Protein 8BBT (pdb70)

Structure (mmCIF, N/CA/C/O backbone):
data_8BBT
#
_entry.id   8BBT
#
_cell.length_a   53.389
_cell.length_b   53.389
_cell.length_c   105.578
_cell.angle_alpha   90.000
_cell.angle_beta   90.000
_cell.angle_gamma   120.000
#
_symmetry.space_group_name_H-M   'P 32 2 1'
#
loop_
_entity.id
_entity.type
_entity.pdbx_description
1 polymer MOBP
2 non-polymer 'CALCIUM ION'
3 water water
#
loop_
_atom_site.group_PDB
_atom_site.id
_atom_site.type_symbol
_atom_site.label_atom_id
_atom_site.label_alt_id
_atom_site.label_comp_id
_atom_site.label_asym_id
_atom_site.label_entity_id
_atom_site.label_seq_id
_atom_site.pdbx_PDB_ins_code
_atom_site.Cartn_x
_atom_site.Cartn_y
_atom_site.Cartn_z
_atom_site.occupancy
_atom_site.B_iso_or_equiv
_atom_site.auth_seq_id
_atom_site.auth_comp_id
_atom_site.auth_asym_id
_atom_site.auth_atom_id
_atom_site.pdbx_PDB_model_num
ATOM 1 N N . LEU A 1 4 ? -7.39013 58.68609 11.77307 1.000 33.39969 4 LEU A N 1
ATOM 2 C CA . LEU A 1 4 ? -6.06900 58.59429 11.16211 1.000 32.15967 4 LEU A CA 1
ATOM 3 C C . LEU A 1 4 ? -5.21520 57.53746 11.85809 1.000 31.61552 4 LEU A C 1
ATOM 4 O O . LEU A 1 4 ? -5.33850 57.32446 13.06422 1.000 30.98787 4 LEU A O 1
ATOM 19 N N . CYS A 1 5 ? -4.34634 56.88455 11.08803 1.000 27.55487 5 CYS A N 1
ATOM 20 C CA . CYS A 1 5 ? -3.51172 55.82035 11.62969 1.000 28.77997 5 CYS A CA 1
ATOM 21 C C . CYS A 1 5 ? -2.61195 56.34613 12.74283 1.000 31.71354 5 CYS A C 1
ATOM 22 O O . CYS A 1 5 ? -2.10074 57.46718 12.67593 1.000 29.91686 5 CYS A O 1
ATOM 30 N N . ASN A 1 6 ? -2.41234 55.51911 13.76960 1.000 33.85943 6 ASN A N 1
ATOM 31 C CA . ASN A 1 6 ? -1.57595 55.86613 14.91143 1.000 34.86336 6 ASN A CA 1
ATOM 32 C C . ASN A 1 6 ? -0.22297 55.16568 14.89582 1.000 34.58895 6 ASN A C 1
ATOM 33 O O . ASN A 1 6 ? 0.58570 55.38888 15.80265 1.000 32.16436 6 ASN A O 1
ATOM 44 N N . ASP A 1 7 ? 0.04161 54.32794 13.89783 1.000 32.97556 7 ASP A N 1
ATOM 45 C CA . ASP A 1 7 ? 1.32159 53.63875 13.74118 1.000 33.49162 7 ASP A CA 1
ATOM 46 C C . ASP A 1 7 ? 1.92333 54.12133 12.42486 1.000 32.52875 7 ASP A C 1
ATOM 47 O O . ASP A 1 7 ? 1.73653 53.50146 11.37470 1.000 33.08028 7 ASP A O 1
ATOM 56 N N . TYR A 1 8 ? 2.64977 55.23774 12.49286 1.000 25.64155 8 TYR A N 1
ATOM 57 C CA . TYR A 1 8 ? 3.13198 55.93676 11.30890 1.000 25.59277 8 TYR A CA 1
ATOM 58 C C . TYR A 1 8 ? 4.64625 56.09735 11.29343 1.000 24.04191 8 TYR A C 1
ATOM 59 O O . TYR A 1 8 ? 5.17048 56.83159 10.44793 1.000 25.01425 8 TYR A O 1
ATOM 77 N N . GLY A 1 9 ? 5.36196 55.44657 12.20544 1.000 22.19341 9 GLY A N 1
ATOM 78 C CA . GLY A 1 9 ? 6.81324 55.51018 12.22903 1.000 21.05604 9 GLY A CA 1
ATOM 79 C C . GLY A 1 9 ? 7.40197 56.15291 13.46497 1.000 20.51825 9 GLY A C 1
ATOM 80 O O . GLY A 1 9 ? 8.63386 56.21075 13.58198 1.000 21.86073 9 GLY A O 1
ATOM 84 N N . TYR A 1 10 ? 6.59247 56.65529 14.38867 1.000 20.05027 10 TYR A N 1
ATOM 85 C CA . TYR A 1 10 ? 7.07560 57.17173 15.66219 1.000 18.82921 10 TYR A CA 1
ATOM 86 C C . TYR A 1 10 ? 6.88343 56.07538 16.70184 1.000 20.87165 10 TYR A C 1
ATOM 87 O O . TYR A 1 10 ? 5.75237 55.77885 17.09728 1.000 21.61812 10 TYR A O 1
ATOM 105 N N . GLU A 1 11 ? 7.98649 55.46891 17.13097 1.000 20.14748 11 GLU A N 1
ATOM 106 C CA . GLU A 1 11 ? 7.94112 54.31677 18.03341 1.000 22.88091 11 GLU A CA 1
ATOM 107 C C . GLU A 1 11 ? 9.13804 54.39326 18.96729 1.000 21.90612 11 GLU A C 1
ATOM 108 O O . GLU A 1 11 ? 10.15257 53.70768 18.77750 1.000 20.25342 11 GLU A O 1
ATOM 120 N N . PRO A 1 12 ? 9.06386 55.23513 19.99995 1.000 21.46481 12 PRO A N 1
ATOM 121 C CA . PRO A 1 12 ? 10.19388 55.34421 20.93623 1.000 21.38424 12 PRO A CA 1
ATOM 122 C C . PRO A 1 12 ? 10.62026 54.01525 21.53995 1.000 21.01138 12 PRO A C 1
ATOM 123 O O . PRO A 1 12 ? 11.80946 53.83518 21.83179 1.000 19.10220 12 PRO A O 1
ATOM 134 N N . ASN A 1 13 ? 9.69474 53.06982 21.73150 1.000 23.08903 13 ASN A N 1
ATOM 135 C CA . ASN A 1 13 ? 10.07420 51.78970 22.32002 1.000 24.23848 13 ASN A CA 1
ATOM 136 C C . ASN A 1 13 ? 10.92471 50.95954 21.37242 1.000 21.14232 13 ASN A C 1
ATOM 137 O O . ASN A 1 13 ? 11.67036 50.08771 21.83053 1.000 19.85720 13 ASN A O 1
ATOM 148 N N . VAL A 1 14 ? 10.81640 51.19856 20.06539 1.000 19.79417 14 VAL A N 1
ATOM 149 C CA . VAL A 1 14 ? 11.69499 50.52186 19.12139 1.000 19.89065 14 VAL A CA 1
ATOM 150 C C . VAL A 1 14 ? 13.03519 51.23928 19.03406 1.000 19.03968 14 VAL A C 1
ATOM 151 O O . VAL A 1 14 ? 14.07466 50.59926 18.83593 1.000 19.27222 14 VAL A O 1
ATOM 164 N N . ASP A 1 15 ? 13.04059 52.56546 19.18256 1.000 17.69598 15 ASP A N 1
ATOM 165 C CA . ASP A 1 15 ? 14.29339 53.30683 19.11913 1.000 17.81663 15 ASP A CA 1
ATOM 166 C C . ASP A 1 15 ? 15.15665 53.05192 20.34642 1.000 15.91524 15 ASP A C 1
ATOM 167 O O . ASP A 1 15 ? 16.38751 53.11597 20.26032 1.000 15.80161 15 ASP A O 1
ATOM 176 N N . TYR A 1 16 ? 14.53590 52.75827 21.48700 1.000 16.58025 16 TYR A N 1
ATOM 177 C CA . TYR A 1 16 ? 15.22794 52.63352 22.77031 1.000 15.41873 16 TYR A CA 1
ATOM 178 C C . TYR A 1 16 ? 14.90788 51.27466 23.37074 1.000 15.24792 16 TYR A C 1
ATOM 179 O O . TYR A 1 16 ? 14.18319 51.16893 24.36940 1.000 14.66150 16 TYR A O 1
ATOM 197 N N . PRO A 1 17 ? 15.44581 50.20202 22.78665 1.000 13.85695 17 PRO A N 1
ATOM 198 C CA . PRO A 1 17 ? 15.03318 48.85292 23.20457 1.000 16.02532 17 PRO A CA 1
ATOM 199 C C . PRO A 1 17 ? 15.46624 48.48186 24.61252 1.000 12.94548 17 PRO A C 1
ATOM 200 O O . PRO A 1 17 ? 14.74166 47.75285 25.30180 1.000 14.73529 17 PRO A O 1
ATOM 211 N N . ASN A 1 18 ? 16.63334 48.93428 25.06181 1.000 13.48509 18 ASN A N 1
ATOM 212 C CA . ASN A 1 18 ? 17.04676 48.60410 26.41932 1.000 14.28785 18 ASN A CA 1
ATOM 213 C C . ASN A 1 18 ? 16.10532 49.22500 27.44126 1.000 14.19511 18 ASN A C 1
ATOM 214 O O . ASN A 1 18 ? 15.77995 48.59715 28.45473 1.000 13.97233 18 ASN A O 1
ATOM 225 N N . ALA A 1 19 ? 15.64172 50.45106 27.18886 1.000 14.57819 19 ALA A N 1
ATOM 226 C CA . ALA A 1 19 ? 14.67157 51.05286 28.09601 1.000 15.07238 19 ALA A CA 1
ATOM 227 C C . ALA A 1 19 ? 13.33244 50.33054 28.02803 1.000 15.88254 19 ALA A C 1
ATOM 228 O O . ALA A 1 19 ? 12.64281 50.20710 29.04646 1.000 16.72744 19 ALA A O 1
ATOM 235 N N . SER A 1 20 ? 12.95655 49.83273 26.84755 1.000 14.96086 20 SER A N 1
ATOM 236 C CA . SER A 1 20 ? 11.69437 49.11345 26.72233 1.000 17.57928 20 SER A CA 1
ATOM 237 C C . SER A 1 20 ? 11.72621 47.78306 27.46066 1.000 16.98336 20 SER A C 1
ATOM 238 O O . SER A 1 20 ? 10.67926 47.30318 27.90878 1.000 17.41552 20 SER A O 1
ATOM 246 N N . HIS A 1 21 ? 12.90295 47.16450 27.58670 1.000 16.90305 21 HIS A N 1
ATOM 247 C CA . HIS A 1 21 ? 12.99677 45.92553 28.34855 1.000 17.32205 21 HIS A CA 1
ATOM 248 C C . HIS A 1 21 ? 12.73500 46.14449 29.83344 1.000 18.77753 21 HIS A C 1
ATOM 249 O O . HIS A 1 21 ? 12.45693 45.17714 30.54934 1.000 18.60329 21 HIS A O 1
ATOM 263 N N . ALA A 1 22 ? 12.81582 47.38440 30.30973 1.000 18.47564 22 ALA A N 1
ATOM 264 C CA . ALA A 1 22 ? 12.48143 47.71137 31.68829 1.000 19.37347 22 ALA A CA 1
ATOM 265 C C . ALA A 1 22 ? 11.00802 48.04966 31.87009 1.000 22.12129 22 ALA A C 1
ATOM 266 O O . ALA A 1 22 ? 10.58909 48.35013 32.99283 1.000 25.25992 22 ALA A O 1
ATOM 273 N N . GLY A 1 23 ? 10.21458 48.00365 30.80252 1.000 22.57263 23 GLY A N 1
ATOM 274 C CA . GLY A 1 23 ? 8.79995 48.28139 30.89826 1.000 23.07357 23 GLY A CA 1
ATOM 275 C C . GLY A 1 23 ? 8.02600 47.11948 31.48692 1.000 24.42926 23 GLY A C 1
ATOM 276 O O . GLY A 1 23 ? 8.57335 46.08172 31.85872 1.000 23.22286 23 GLY A O 1
ATOM 280 N N . LEU A 1 24 ? 6.70917 47.30682 31.55891 1.000 24.05986 24 LEU A N 1
ATOM 281 C CA . LEU A 1 24 ? 5.81544 46.34440 32.18522 1.000 22.32496 24 LEU A CA 1
ATOM 282 C C . LEU A 1 24 ? 5.16876 45.37985 31.20051 1.000 22.71655 24 LEU A C 1
ATOM 283 O O . LEU A 1 24 ? 4.56432 44.39272 31.63607 1.000 21.68460 24 LEU A O 1
ATOM 299 N N . TYR A 1 25 ? 5.26908 45.63594 29.89522 1.000 23.56570 25 TYR A N 1
ATOM 300 C CA . TYR A 1 25 ? 4.60030 44.81367 28.89358 1.000 25.95866 25 TYR A CA 1
ATOM 301 C C . TYR A 1 25 ? 5.57552 44.17717 27.90794 1.000 24.69166 25 TYR A C 1
ATOM 302 O O . TYR A 1 25 ? 5.16611 43.77085 26.81538 1.000 26.75501 25 TYR A O 1
ATOM 320 N N . ASP A 1 26 ? 6.85292 44.07649 28.26438 1.000 23.22884 26 ASP A N 1
ATOM 321 C CA . ASP A 1 26 ? 7.83112 43.42362 27.40307 1.000 24.67390 26 ASP A CA 1
ATOM 322 C C . ASP A 1 26 ? 7.67048 41.91295 27.52228 1.000 25.17285 26 ASP A C 1
ATOM 323 O O . ASP A 1 26 ? 7.72090 41.36387 28.62828 1.000 27.17865 26 ASP A O 1
ATOM 332 N N . ARG A 1 27 ? 7.47543 41.24257 26.38742 1.000 24.91440 27 ARG A N 1
ATOM 333 C CA . ARG A 1 27 ? 7.27949 39.80004 26.35680 1.000 25.09707 27 ARG A CA 1
ATOM 334 C C . ARG A 1 27 ? 8.49303 39.05841 25.81000 1.000 23.53215 27 ARG A C 1
ATOM 335 O O . ARG A 1 27 ? 8.42973 37.83717 25.63528 1.000 21.86950 27 ARG A O 1
ATOM 356 N N . SER A 1 28 ? 9.59356 39.76372 25.54077 1.000 22.47556 28 SER A N 1
ATOM 357 C CA . SER A 1 28 ? 10.78030 39.13187 24.97683 1.000 22.67489 28 SER A CA 1
ATOM 358 C C . SER A 1 28 ? 11.21603 37.95045 25.83218 1.000 21.03598 28 SER A C 1
ATOM 359 O O . SER A 1 28 ? 11.18676 38.01030 27.06369 1.000 20.09907 28 SER A O 1
ATOM 367 N N . LYS A 1 29 ? 11.64045 36.87596 25.16444 1.000 19.07546 29 LYS A N 1
ATOM 368 C CA . LYS A 1 29 ? 11.96982 35.63901 25.86336 1.000 18.99634 29 LYS A CA 1
ATOM 369 C C . LYS A 1 29 ? 13.32528 35.70895 26.55341 1.000 18.40700 29 LYS A C 1
ATOM 370 O O . LYS A 1 29 ? 13.54089 35.02660 27.56079 1.000 18.47718 29 LYS A O 1
ATOM 389 N N . GLN A 1 30 ? 14.24891 36.50638 26.03040 1.000 17.73485 30 GLN A N 1
ATOM 390 C CA . GLN A 1 30 ? 15.56197 36.70034 26.64451 1.000 16.68813 30 GLN A CA 1
ATOM 391 C C . GLN A 1 30 ? 15.87502 38.18999 26.59488 1.000 16.20884 30 GLN A C 1
ATOM 392 O O . GLN A 1 30 ? 16.67968 38.64608 25.78198 1.000 15.57276 30 GLN A O 1
ATOM 406 N N . PRO A 1 31 ? 15.22982 38.97468 27.45957 1.000 16.59521 31 PRO A N 1
ATOM 407 C CA . PRO A 1 31 ? 15.43379 40.43015 27.42195 1.000 16.50732 31 PRO A CA 1
ATOM 408 C C . PRO A 1 31 ? 16.90813 40.80127 27.46882 1.000 17.38597 31 PRO A C 1
ATOM 409 O O . PRO A 1 31 ? 17.71859 40.13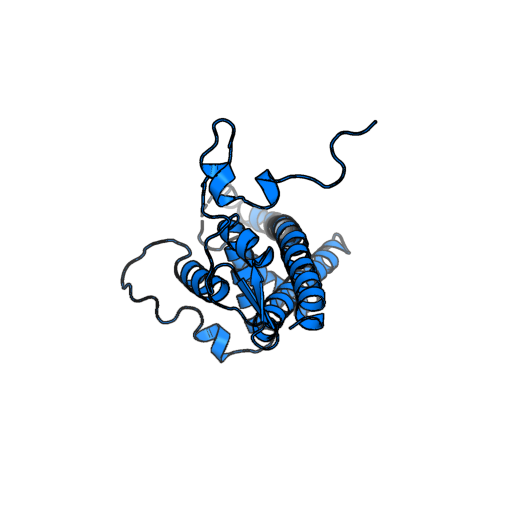773 28.11911 1.000 16.69388 31 PRO A O 1
ATOM 420 N N . TYR A 1 32 ? 17.25137 41.86772 26.74730 1.000 17.40626 32 TYR A N 1
ATOM 421 C CA . TYR A 1 32 ? 18.56179 42.49857 26.66256 1.000 17.55020 32 TYR A CA 1
ATOM 422 C C . TYR A 1 32 ? 19.52086 41.72784 25.75865 1.000 18.56518 32 TYR A C 1
ATOM 423 O O . TYR A 1 32 ? 20.59235 42.24653 25.44718 1.000 19.12139 32 TYR A O 1
ATOM 441 N N . VAL A 1 33 ? 19.17881 40.51896 25.31237 1.000 19.56473 33 VAL A N 1
ATOM 442 C CA . VAL A 1 33 ? 20.05465 39.83045 24.37134 1.000 19.31131 33 VAL A CA 1
ATOM 443 C C . VAL A 1 33 ? 20.09782 40.57224 23.04208 1.000 20.37574 33 VAL A C 1
ATOM 444 O O . VAL A 1 33 ? 21.13152 40.58043 22.36130 1.000 20.59382 33 VAL A O 1
ATOM 457 N N . ASP A 1 34 ? 18.99776 41.22885 22.66318 1.000 20.44259 34 ASP A N 1
ATOM 458 C CA . ASP A 1 34 ? 18.91182 41.87138 21.35801 1.000 21.67620 34 ASP A CA 1
ATOM 459 C C . ASP A 1 34 ? 19.89130 43.02640 21.19024 1.000 19.32641 34 ASP A C 1
ATOM 460 O O . ASP A 1 34 ? 20.07177 43.49291 20.05987 1.000 20.77433 34 ASP A O 1
A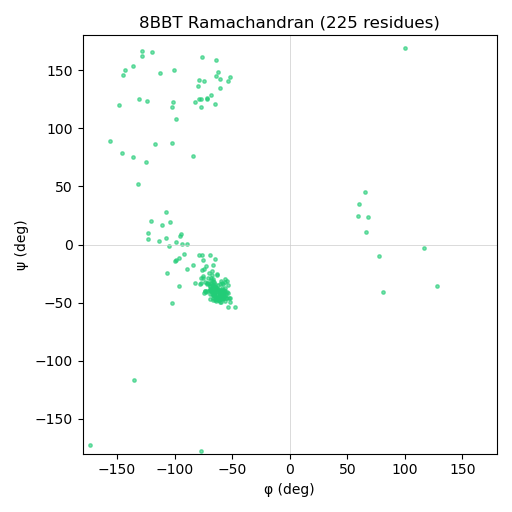TOM 469 N N . THR A 1 35 ? 20.52905 43.49518 22.26443 1.000 18.33820 35 THR A N 1
ATOM 470 C CA . THR A 1 35 ? 21.49252 44.58496 22.17365 1.000 16.31479 35 THR A CA 1
ATOM 471 C C . THR A 1 35 ? 22.92044 44.16453 22.50184 1.000 14.99476 35 THR A C 1
ATOM 472 O O . THR A 1 35 ? 23.81166 45.01948 22.50827 1.000 14.14691 35 THR A O 1
ATOM 483 N N . ALA A 1 36 ? 23.16761 42.88230 22.76475 1.000 15.64120 36 ALA A N 1
ATOM 484 C CA . ALA A 1 36 ? 24.53252 42.40689 22.96010 1.000 16.80002 36 ALA A CA 1
ATOM 485 C C . ALA A 1 36 ? 25.30296 42.48367 21.64717 1.000 14.82226 36 ALA A C 1
ATOM 486 O O . ALA A 1 36 ? 24.84693 41.97439 20.61871 1.000 14.84948 36 ALA A O 1
ATOM 493 N N . ILE A 1 37 ? 26.47848 43.10712 21.68267 1.000 14.08703 37 ILE A N 1
ATOM 494 C CA . ILE A 1 37 ? 27.24269 43.41020 20.47742 1.000 13.28346 37 ILE A CA 1
ATOM 495 C C . ILE A 1 37 ? 28.63408 42.81058 20.60828 1.000 14.00691 37 ILE A C 1
ATOM 496 O O . ILE A 1 37 ? 29.36818 43.11445 21.55816 1.000 14.84267 37 ILE A O 1
ATOM 512 N N . GLY A 1 38 ? 28.99338 41.97290 19.64284 1.000 13.02226 38 GLY A N 1
ATOM 513 C CA . GLY A 1 38 ? 30.30550 41.38778 19.55926 1.000 13.68314 38 GLY A CA 1
ATOM 514 C C . GLY A 1 38 ? 30.43115 40.60731 18.26978 1.000 12.27324 38 GLY A C 1
ATOM 515 O O . GLY A 1 38 ? 29.54583 40.64994 17.40960 1.000 12.67935 38 GLY A O 1
ATOM 519 N N . PRO A 1 39 ? 31.53561 39.88149 18.10253 1.000 12.46076 39 PRO A N 1
ATOM 520 C CA . PRO A 1 39 ? 31.66714 39.03169 16.90729 1.000 13.22705 39 PRO A CA 1
ATOM 521 C C . PRO A 1 39 ? 30.49587 38.08323 16.71461 1.000 12.26683 39 PRO A C 1
ATOM 522 O O . PRO A 1 39 ? 30.09891 37.80873 15.57426 1.000 12.90176 39 PRO A O 1
ATOM 533 N N . LYS A 1 40 ? 29.91792 37.58259 17.80218 1.000 12.61756 40 LYS A N 1
ATOM 534 C CA . LYS A 1 40 ? 28.89067 36.55433 17.71046 1.000 12.50337 40 LYS A CA 1
ATOM 535 C C . LYS A 1 40 ? 27.53837 37.08503 17.25065 1.000 12.27935 40 LYS A C 1
ATOM 536 O O . LYS A 1 40 ? 26.67200 36.28113 16.89088 1.000 12.24283 40 LYS A O 1
ATOM 555 N N . THR A 1 41 ? 27.33093 38.40190 17.23656 1.000 11.84667 41 THR A N 1
ATOM 556 C CA . THR A 1 41 ? 26.04480 38.96410 16.84485 1.000 11.42330 41 THR A CA 1
ATOM 557 C C . THR A 1 41 ? 26.15665 39.94419 15.68498 1.000 11.15852 41 THR A C 1
ATOM 558 O O . THR A 1 41 ? 25.14966 40.55297 15.30977 1.000 12.28888 41 THR A O 1
ATOM 569 N N . THR A 1 42 ? 27.34007 40.10335 15.09989 1.000 10.95912 42 THR A N 1
ATOM 570 C CA . THR A 1 42 ? 27.55043 41.04922 14.01778 1.000 11.48209 42 THR A CA 1
ATOM 571 C C . THR A 1 42 ? 28.21812 40.35854 12.83937 1.000 12.06182 42 THR A C 1
ATOM 572 O O . THR A 1 42 ? 28.79016 39.27292 12.96526 1.000 10.98140 42 THR A O 1
ATOM 583 N N . ILE A 1 43 ? 28.12811 41.01088 11.68280 1.000 12.64959 43 ILE A N 1
ATOM 584 C CA . ILE A 1 43 ? 29.01232 40.75257 10.55866 1.000 12.29461 43 ILE A CA 1
ATOM 585 C C . ILE A 1 43 ? 29.57844 42.09566 10.11503 1.000 12.86233 43 ILE A C 1
ATOM 586 O O . ILE A 1 43 ? 29.11006 43.15944 10.52353 1.000 13.12943 43 ILE A O 1
ATOM 602 N N . GLN A 1 44 ? 30.61178 42.03628 9.28281 1.000 12.09948 44 GLN A N 1
ATOM 603 C CA . GLN A 1 44 ? 31.25215 43.24683 8.79789 1.000 13.35576 44 GLN A CA 1
ATOM 604 C C . GLN A 1 44 ? 31.68976 43.07207 7.35363 1.000 14.46280 44 GLN A C 1
ATOM 605 O O . GLN A 1 44 ? 31.98412 41.96385 6.89722 1.000 12.72047 44 GLN A O 1
ATOM 619 N N . PHE A 1 45 ? 31.70597 44.19302 6.64005 1.000 14.42336 45 PHE A N 1
ATOM 620 C CA . PHE A 1 45 ? 32.34742 44.31291 5.34195 1.000 14.60259 45 PHE A CA 1
ATOM 621 C C . PHE A 1 45 ? 33.20789 45.56374 5.37814 1.000 16.39391 45 PHE A C 1
ATOM 622 O O . PHE A 1 45 ? 32.70995 46.64983 5.69441 1.000 16.66517 45 PHE A O 1
ATOM 639 N N . ASP A 1 46 ? 34.49406 45.41494 5.07215 1.000 17.34235 46 ASP A N 1
ATOM 640 C CA . ASP A 1 46 ? 35.42237 46.53852 5.13473 1.000 18.72350 46 ASP A CA 1
ATOM 641 C C . ASP A 1 46 ? 35.48928 47.10436 6.54994 1.000 17.84289 46 ASP A C 1
ATOM 642 O O . ASP A 1 46 ? 35.63848 48.31207 6.74625 1.000 17.25547 46 ASP A O 1
ATOM 651 N N . HIS A 1 47 ? 35.37068 46.22440 7.54454 1.000 18.60507 47 HIS A N 1
ATOM 652 C CA . HIS A 1 47 ? 35.38035 46.58611 8.95991 1.000 18.94215 47 HIS A CA 1
ATOM 653 C C . HIS A 1 47 ? 34.26075 47.55672 9.32132 1.000 17.42707 47 HIS A C 1
ATOM 654 O O . HIS A 1 47 ? 34.36734 48.29983 10.30434 1.000 15.71085 47 HIS A O 1
ATOM 668 N N . VAL A 1 48 ? 33.18690 47.55980 8.53959 1.000 16.41559 48 VAL A N 1
ATOM 669 C CA . VAL A 1 48 ? 31.95206 48.25713 8.87846 1.000 16.90377 48 VAL A CA 1
ATOM 670 C C . VAL A 1 48 ? 30.96819 47.20287 9.36712 1.000 16.38768 48 VAL A C 1
ATOM 671 O O . VAL A 1 48 ? 30.61939 46.28112 8.62035 1.000 15.35496 48 VAL A O 1
ATOM 684 N N . PHE A 1 49 ? 30.53249 47.32499 10.61883 1.000 15.83691 49 PHE A N 1
ATOM 685 C CA . PHE A 1 49 ? 29.76799 46.28253 11.28774 1.000 14.15063 49 PHE A CA 1
ATOM 686 C C . PHE A 1 49 ? 28.27646 46.59490 11.29163 1.000 14.75168 49 PHE A C 1
ATOM 687 O O . PHE A 1 49 ? 27.86528 47.75715 11.31092 1.000 15.31379 49 PHE A O 1
ATOM 704 N N . ILE A 1 50 ? 27.46689 45.53378 11.28153 1.000 12.81477 50 ILE A N 1
ATOM 705 C CA . ILE A 1 50 ? 26.02946 45.64123 11.50064 1.000 13.50551 50 ILE A CA 1
ATOM 706 C C . ILE A 1 50 ? 25.59520 44.53269 12.45205 1.000 12.27698 50 ILE A C 1
ATOM 707 O O . ILE A 1 50 ? 26.24212 43.48645 12.55920 1.000 12.01632 50 ILE A O 1
ATOM 723 N N . LYS A 1 51 ? 24.50602 44.78581 13.17185 1.000 12.83728 51 LYS A N 1
ATOM 724 C CA . LYS A 1 51 ? 23.86544 43.73283 13.94828 1.000 13.09329 51 LYS A CA 1
ATOM 725 C C . LYS A 1 51 ? 23.18698 42.77703 12.97382 1.000 12.96848 51 LYS A C 1
ATOM 726 O O . LYS A 1 51 ? 22.39709 43.20513 12.12710 1.000 12.38020 51 LYS A O 1
ATOM 745 N N . SER A 1 52 ? 23.50755 41.48672 13.07739 1.000 12.24748 52 SER A N 1
ATOM 746 C CA . SER A 1 52 ? 23.28985 40.53467 11.99235 1.000 12.39096 52 SER A CA 1
ATOM 747 C C . SER A 1 52 ? 22.04479 39.68809 12.23029 1.000 12.50538 52 SER A C 1
ATOM 748 O O . SER A 1 52 ? 21.94253 39.00068 13.25152 1.000 12.65970 52 SER A O 1
ATOM 756 N N . ASP A 1 53 ? 21.10802 39.73298 11.27404 1.000 11.75769 53 ASP A N 1
ATOM 757 C CA . ASP A 1 53 ? 20.01933 38.76101 11.25072 1.000 11.99426 53 ASP A CA 1
ATOM 758 C C . ASP A 1 53 ? 20.56336 37.35123 11.07297 1.000 11.20207 53 ASP A C 1
ATOM 759 O O . ASP A 1 53 ? 20.03719 36.38969 11.64530 1.000 10.59742 53 ASP A O 1
ATOM 768 N N . PHE A 1 54 ? 21.60149 37.21314 10.24962 1.000 10.80596 54 PHE A N 1
ATOM 769 C CA . PHE A 1 54 ? 22.23639 35.91888 10.03084 1.000 10.64857 54 PHE A CA 1
ATOM 770 C C . PHE A 1 54 ? 22.73255 35.32567 11.34583 1.000 11.09881 54 PHE A C 1
ATOM 771 O O . PHE A 1 54 ? 22.48741 34.15038 11.64073 1.000 10.31646 54 PHE A O 1
ATOM 788 N N . LYS A 1 55 ? 23.40250 36.13295 12.17174 1.000 10.99548 55 LYS A N 1
ATOM 789 C CA . LYS A 1 55 ? 23.89234 35.61487 13.44666 1.000 10.30324 55 LYS A CA 1
ATOM 790 C C . LYS A 1 55 ? 22.74471 35.31095 14.40063 1.000 10.67818 55 LYS A C 1
ATOM 791 O O . LYS A 1 55 ? 22.81138 34.35121 15.17750 1.000 10.11602 55 LYS A O 1
ATOM 810 N N . THR A 1 56 ? 21.68454 36.11463 14.36591 1.000 12.15726 56 THR A N 1
ATOM 811 C CA . THR A 1 56 ? 20.54016 35.82223 15.21766 1.000 11.69389 56 THR A CA 1
ATOM 812 C C . THR A 1 56 ? 19.90140 34.49972 14.82258 1.000 11.55229 56 THR A C 1
ATOM 813 O O . THR A 1 56 ? 19.46909 33.72619 15.68574 1.000 10.60063 56 THR A O 1
ATOM 824 N N . TRP A 1 57 ? 19.83695 34.21959 13.51944 1.000 10.93394 57 TRP A N 1
ATOM 825 C CA . TRP A 1 57 ? 19.25561 32.96052 13.07278 1.000 10.36230 57 TRP A CA 1
ATOM 826 C C . TRP A 1 57 ? 20.05140 31.78014 13.61187 1.000 10.35399 57 TRP A C 1
ATOM 827 O O . TRP A 1 57 ? 19.48071 30.82021 14.14291 1.000 11.05102 57 TRP A O 1
ATOM 848 N N . LEU A 1 58 ? 21.37841 31.82967 13.47560 1.000 9.47393 58 LEU A N 1
ATOM 849 C CA . LEU A 1 58 ? 22.20130 30.73265 13.96944 1.000 10.44730 58 LEU A CA 1
ATOM 850 C C . LEU A 1 58 ? 21.94199 30.48136 15.44651 1.000 10.46728 58 LEU A C 1
ATOM 851 O O . LEU A 1 58 ? 21.93288 29.33058 15.89582 1.000 11.20754 58 LEU A O 1
ATOM 867 N N . ALA A 1 59 ? 21.72722 31.55035 16.21725 1.000 10.95629 59 ALA A N 1
ATOM 868 C CA . ALA A 1 59 ? 21.54645 31.40488 17.65782 1.000 11.34878 59 ALA A CA 1
ATOM 869 C C . ALA A 1 59 ? 20.17603 30.83112 17.99162 1.000 12.03635 59 ALA A C 1
ATOM 870 O O . ALA A 1 59 ? 20.05013 29.97543 18.87625 1.000 11.11336 59 ALA A O 1
ATOM 877 N N . HIS A 1 60 ? 19.13531 31.29249 17.30314 1.000 11.75932 60 HIS A N 1
ATOM 878 C CA . HIS A 1 60 ? 17.80178 30.77272 17.56598 1.000 12.63434 60 HIS A CA 1
ATOM 879 C C . HIS A 1 60 ? 17.61714 29.36008 17.02843 1.000 12.38963 60 HIS A C 1
ATOM 880 O O . HIS A 1 60 ? 16.71014 28.65628 17.48394 1.000 14.16972 60 HIS A O 1
ATOM 894 N N . ASN A 1 61 ? 18.47027 28.91885 16.10423 1.000 12.39984 61 ASN A N 1
ATOM 895 C CA . ASN A 1 61 ? 18.27533 27.67589 15.35990 1.000 12.63940 61 ASN A CA 1
ATOM 896 C C . ASN A 1 61 ? 19.54062 26.83570 15.34594 1.000 12.41571 61 ASN A C 1
ATOM 897 O O . ASN A 1 61 ? 20.00775 26.38504 14.29851 1.000 11.94459 61 ASN A O 1
ATOM 908 N N . GLN A 1 62 ? 20.10056 26.58458 16.52814 1.000 12.45862 62 GLN A N 1
ATOM 909 C CA . GLN A 1 62 ? 21.36284 25.85774 16.59702 1.000 12.93529 62 GLN A CA 1
ATOM 910 C C . GLN A 1 62 ? 21.25802 24.48176 15.94762 1.000 13.96015 62 GLN A C 1
ATOM 911 O O . GLN A 1 62 ? 22.16421 24.06463 15.21779 1.000 13.27087 62 GLN A O 1
ATOM 925 N N . ASP A 1 63 ? 20.17195 23.75228 16.21568 1.000 15.46136 63 ASP A N 1
ATOM 926 C CA . ASP A 1 63 ? 20.03027 22.40648 15.66597 1.000 17.40245 63 ASP A CA 1
ATOM 927 C C . ASP A 1 63 ? 20.07922 22.42369 14.14196 1.000 15.27868 63 ASP A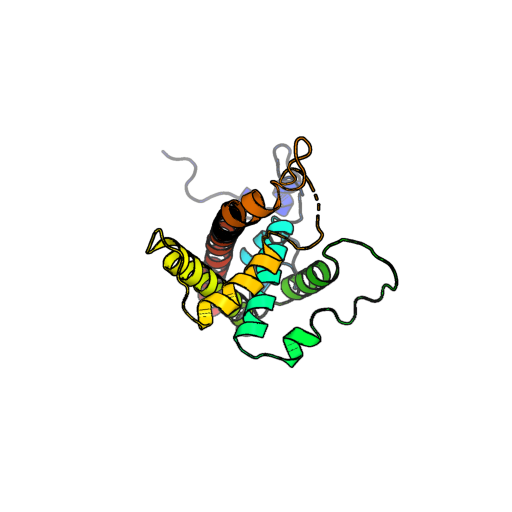 C 1
ATOM 928 O O . ASP A 1 63 ? 20.76037 21.59953 13.52131 1.000 13.54641 63 ASP A O 1
ATOM 937 N N . GLU A 1 64 ? 19.34093 23.34764 13.51920 1.000 14.94238 64 GLU A N 1
ATOM 938 C CA . GLU A 1 64 ? 19.33815 23.43372 12.06141 1.000 15.12775 64 GLU A CA 1
ATOM 939 C C . GLU A 1 64 ? 20.65838 23.97593 11.52604 1.000 13.02183 64 GLU A C 1
ATOM 940 O O . GLU A 1 64 ? 21.08683 23.59333 10.43105 1.000 12.76943 64 GLU A O 1
ATOM 952 N N . ALA A 1 65 ? 21.31011 24.87173 12.26852 1.000 12.32378 65 ALA A N 1
ATOM 953 C CA . ALA A 1 65 ? 22.63542 25.32639 11.86557 1.000 12.06105 65 ALA A CA 1
ATOM 954 C C . ALA A 1 65 ? 23.60621 24.15732 11.76316 1.000 11.60967 65 ALA A C 1
ATOM 955 O O . ALA A 1 65 ? 24.41885 24.09216 10.83411 1.000 13.19187 65 ALA A O 1
ATOM 962 N N . ILE A 1 66 ? 23.53833 23.22435 12.71367 1.000 12.53193 66 ILE A N 1
ATOM 963 C CA . ILE A 1 66 ? 24.43061 22.07135 12.68199 1.000 11.35721 66 ILE A CA 1
ATOM 964 C C . ILE A 1 66 ? 24.11873 21.18106 11.48854 1.000 11.36685 66 ILE A C 1
ATOM 965 O O . ILE A 1 66 ? 25.02659 20.58110 10.90454 1.000 11.86062 66 ILE A O 1
ATOM 981 N N . LEU A 1 67 ? 22.84581 21.07659 11.10279 1.000 11.64180 67 LEU A N 1
ATOM 982 C CA . LEU A 1 67 ? 22.50226 20.37408 9.87023 1.000 12.67316 67 LEU A CA 1
ATOM 983 C C . LEU A 1 67 ? 23.21151 20.99699 8.67269 1.000 12.09359 67 LEU A C 1
ATOM 984 O O . LEU A 1 67 ? 23.77481 20.28800 7.83017 1.000 11.63352 67 LEU A O 1
ATOM 1000 N N . LEU A 1 68 ? 23.18999 22.32766 8.57432 1.000 11.99476 68 LEU A N 1
ATOM 1001 C CA . LEU A 1 68 ? 23.87025 22.98028 7.46140 1.000 11.47949 68 LEU A CA 1
ATOM 1002 C C . LEU A 1 68 ? 25.38166 22.79048 7.54098 1.000 11.25760 68 LEU A C 1
ATOM 1003 O O . LEU A 1 68 ? 26.04397 22.66120 6.50414 1.000 9.84534 68 LEU A O 1
ATOM 1019 N N . ILE A 1 69 ? 25.94544 22.76166 8.75037 1.000 10.46070 69 ILE A N 1
ATOM 1020 C CA . ILE A 1 69 ? 27.38598 22.56343 8.87654 1.000 11.20519 69 ILE A CA 1
ATOM 1021 C C . ILE A 1 69 ? 27.77397 21.16757 8.40914 1.000 11.32068 69 ILE A C 1
ATOM 1022 O O . ILE A 1 69 ? 28.83814 20.97530 7.81130 1.000 10.91801 69 ILE A O 1
ATOM 1038 N N . ARG A 1 70 ? 26.92409 20.17162 8.66540 1.000 12.04786 70 ARG A N 1
ATOM 1039 C CA . ARG A 1 70 ? 27.21857 18.83361 8.16577 1.000 12.85774 70 ARG A CA 1
ATOM 1040 C C . ARG A 1 70 ? 27.18310 18.80138 6.64584 1.000 12.55748 70 ARG A C 1
ATOM 1041 O O . ARG A 1 70 ? 27.94486 18.05287 6.02316 1.000 11.99588 70 ARG A O 1
ATOM 1062 N N . LEU A 1 71 ? 26.33357 19.62905 6.03457 1.000 11.28954 71 LEU A N 1
ATOM 1063 C CA . LEU A 1 71 ? 26.30929 19.72284 4.58030 1.000 11.63743 71 LEU A CA 1
ATOM 1064 C C . LEU A 1 71 ? 27.52364 20.47326 4.05146 1.000 11.32554 71 LEU A C 1
ATOM 1065 O O . LEU A 1 71 ? 28.00961 20.17123 2.95591 1.000 10.71134 71 LEU A O 1
ATOM 1081 N N . TYR A 1 72 ? 28.02684 21.45115 4.80516 1.000 10.11896 72 TYR A N 1
ATOM 1082 C CA . TYR A 1 72 ? 29.29026 22.07617 4.43537 1.000 12.11524 72 TYR A CA 1
ATOM 1083 C C . TYR A 1 72 ? 30.39831 21.03374 4.34855 1.000 12.10008 72 TYR A C 1
ATOM 1084 O O . TYR A 1 72 ? 31.17511 21.01446 3.38644 1.000 11.96655 72 TYR A O 1
ATOM 1102 N N . GLU A 1 73 ? 30.47880 20.15231 5.35315 1.000 12.57397 73 GLU A N 1
ATOM 1103 C CA . GLU A 1 73 ? 31.49853 19.10689 5.34987 1.000 12.83437 73 GLU A CA 1
ATOM 1104 C C . GLU A 1 73 ? 31.35244 18.20453 4.13245 1.000 12.63527 73 GLU A C 1
ATOM 1105 O O . GLU A 1 73 ? 32.34954 17.84144 3.49764 1.000 11.84610 73 GLU A O 1
ATOM 1117 N N . LEU A 1 74 ? 30.12147 17.81651 3.79813 1.000 12.70050 74 LEU A N 1
ATOM 1118 C CA . LEU A 1 74 ? 29.89339 17.07071 2.56520 1.000 12.65339 74 LEU A CA 1
ATOM 1119 C C . LEU A 1 74 ? 30.40053 17.84875 1.35649 1.000 12.46642 74 LEU A C 1
ATOM 1120 O O . LEU A 1 74 ? 31.06368 17.29087 0.47632 1.000 12.51881 74 LEU A O 1
ATOM 1136 N N . GLY A 1 75 ? 30.09111 19.14558 1.29741 1.000 12.25120 75 GLY A N 1
ATOM 1137 C CA . GLY A 1 75 ? 30.55587 19.95127 0.18134 1.000 12.76622 75 GLY A CA 1
ATOM 1138 C C . GLY A 1 75 ? 32.06644 19.95344 0.05261 1.000 13.72257 75 GLY A C 1
ATOM 1139 O O . GLY A 1 75 ? 32.60257 19.91604 -1.05631 1.000 15.02749 75 GLY A O 1
ATOM 1143 N N . LEU A 1 76 ? 32.77432 19.99223 1.18469 1.000 12.70540 76 LEU A N 1
ATOM 1144 C CA . LEU A 1 76 ? 34.23335 19.98421 1.14102 1.000 12.80229 76 LEU A CA 1
ATOM 1145 C C . LEU A 1 76 ? 34.75010 18.72773 0.45494 1.000 13.76482 76 LEU A C 1
ATOM 1146 O O . LEU A 1 76 ? 35.64966 18.79175 -0.39173 1.000 14.50484 76 LEU A O 1
ATOM 1162 N N . LEU A 1 77 ? 34.20151 17.56829 0.82400 1.000 13.52727 77 LEU A N 1
ATOM 1163 C CA . LEU A 1 77 ? 34.65754 16.30889 0.24584 1.000 14.96106 77 LEU A CA 1
ATOM 1164 C C . LEU A 1 77 ? 34.39920 16.27138 -1.25479 1.000 16.27862 77 LEU A C 1
ATOM 1165 O O . LEU A 1 77 ? 35.27242 15.88436 -2.03970 1.000 16.53208 77 LEU A O 1
ATOM 1181 N N . LEU A 1 78 ? 33.19689 16.67818 -1.67093 1.000 16.44490 78 LEU A N 1
ATOM 1182 C CA . LEU A 1 78 ? 32.84065 16.66766 -3.08370 1.000 16.29889 78 LEU A CA 1
ATOM 1183 C C . LEU A 1 78 ? 33.63079 17.68797 -3.89298 1.000 17.44408 78 LEU A C 1
ATOM 1184 O O . LEU A 1 78 ? 33.76535 17.52288 -5.11034 1.000 19.07389 78 LEU A O 1
ATOM 1200 N N . GLN A 1 79 ? 34.15130 18.73232 -3.25535 1.000 16.04762 79 GLN A N 1
ATOM 1201 C CA . GLN A 1 79 ? 34.98653 19.71234 -3.93240 1.000 18.25160 79 GLN A CA 1
ATOM 1202 C C . GLN A 1 79 ? 36.47439 19.41129 -3.79343 1.000 17.59202 79 GLN A C 1
ATOM 1203 O O . GLN A 1 79 ? 37.30156 20.24305 -4.17902 1.000 19.23829 79 GLN A O 1
ATOM 1217 N N . GLY A 1 80 ? 36.83067 18.24447 -3.26030 1.000 17.67526 80 GLY A N 1
ATOM 1218 C CA . GLY A 1 80 ? 38.22498 17.86986 -3.14943 1.000 17.34761 80 GLY A CA 1
ATOM 1219 C C . GLY A 1 80 ? 39.02915 18.69399 -2.17443 1.000 15.29674 80 GLY A C 1
ATOM 1220 O O . GLY A 1 80 ? 40.25264 18.78151 -2.31188 1.000 15.35649 80 GLY A O 1
ATOM 1224 N N . ARG A 1 81 ? 38.38018 19.30909 -1.18748 1.000 15.10758 81 ARG A N 1
ATOM 1225 C CA . ARG A 1 81 ? 39.09039 20.07571 -0.16420 1.000 14.84696 81 ARG A CA 1
ATOM 1226 C C . ARG A 1 81 ? 39.55105 19.09184 0.90693 1.000 15.04109 81 ARG A C 1
ATOM 1227 O O . ARG A 1 81 ? 38.99660 18.99989 2.00464 1.000 13.71142 81 ARG A O 1
ATOM 1248 N N . SER A 1 82 ? 40.60509 18.34760 0.56718 1.000 14.72898 82 SER A N 1
ATOM 1249 C CA . SER A 1 82 ? 40.96817 17.16097 1.33421 1.000 14.92847 82 SER A CA 1
ATOM 1250 C C . SER A 1 82 ? 41.40560 17.50934 2.75118 1.000 16.10361 82 SER A C 1
ATOM 1251 O O . SER A 1 82 ? 40.97569 16.86663 3.71555 1.000 14.23754 82 SER A O 1
ATOM 1259 N N . ASP A 1 83 ? 42.28424 18.50172 2.90369 1.000 15.56297 83 ASP A N 1
ATOM 1260 C CA . ASP A 1 83 ? 42.79872 18.79421 4.23721 1.000 15.12109 83 ASP A CA 1
ATOM 1261 C C . ASP A 1 83 ? 41.70042 19.32063 5.15453 1.000 14.92886 83 ASP A C 1
ATOM 1262 O O . ASP A 1 83 ? 41.61713 18.92128 6.32174 1.000 14.43959 83 ASP A O 1
ATOM 1271 N N . SER A 1 84 ? 40.85795 20.22814 4.65605 1.000 13.89276 84 SER A N 1
ATOM 1272 C CA . SER A 1 84 ? 39.75127 20.71287 5.47234 1.000 14.38865 84 SER A CA 1
ATOM 1273 C C . SER A 1 84 ? 38.86898 19.56049 5.92554 1.000 14.82641 84 SER A C 1
ATOM 1274 O O . SER A 1 84 ? 38.45063 19.50581 7.08748 1.000 13.88615 84 SER A O 1
ATOM 1282 N N . PHE A 1 85 ? 38.57761 18.62679 5.01998 1.000 14.64644 85 PHE A N 1
ATOM 1283 C CA . PHE A 1 85 ? 37.72656 17.49808 5.37305 1.000 14.55828 85 PHE A CA 1
ATOM 1284 C C . PHE A 1 85 ? 38.37667 16.63120 6.44455 1.000 15.17408 85 PHE A C 1
ATOM 1285 O O . PHE A 1 85 ? 37.74337 16.28438 7.44705 1.000 14.45143 85 PHE A O 1
ATOM 1302 N N . LEU A 1 86 ? 39.64411 16.26787 6.25342 1.000 14.45505 86 LEU A N 1
ATOM 1303 C CA . LEU A 1 86 ? 40.25638 15.29193 7.14554 1.000 15.48581 86 LEU A CA 1
ATOM 1304 C C . LEU A 1 86 ? 40.62644 15.88144 8.50064 1.000 13.61367 86 LEU A C 1
ATOM 1305 O O . LEU A 1 86 ? 40.75897 15.12678 9.47007 1.000 13.75924 86 LEU A O 1
ATOM 1321 N N . GLU A 1 87 ? 40.79300 17.19908 8.59784 1.000 13.53165 87 GLU A N 1
ATOM 1322 C CA . GLU A 1 87 ? 41.07655 17.85080 9.86909 1.000 14.51674 87 GLU A CA 1
ATOM 1323 C C . GLU A 1 87 ? 39.81797 18.38027 10.54807 1.000 14.32010 87 GLU A C 1
ATOM 1324 O O . GLU A 1 87 ? 39.91934 19.05431 11.57783 1.000 15.09648 87 GLU A O 1
ATOM 1336 N N . PHE A 1 88 ? 38.63558 18.06830 10.00922 1.000 13.90203 88 PHE A N 1
ATOM 1337 C CA . PHE A 1 88 ? 37.41850 18.76104 10.42243 1.000 13.64517 88 PHE A CA 1
ATOM 1338 C C . PHE A 1 88 ? 37.02362 18.44956 11.86132 1.000 14.31347 88 PHE A C 1
ATOM 1339 O O . PHE A 1 88 ? 36.33561 19.25878 12.49303 1.000 13.36459 88 PHE A O 1
ATOM 1356 N N . TYR A 1 89 ? 37.41325 17.28718 12.38936 1.000 13.68939 89 TYR A N 1
ATOM 1357 C CA . TYR A 1 89 ? 37.08834 16.91398 13.75952 1.000 13.65620 89 TYR A CA 1
ATOM 1358 C C . TYR A 1 89 ? 38.28072 17.05992 14.69697 1.000 14.37385 89 TYR A C 1
ATOM 1359 O O . TYR A 1 89 ? 38.29211 16.45341 15.77350 1.000 13.33516 89 TYR A O 1
ATOM 1377 N N . ASN A 1 90 ? 39.28696 17.83453 14.30793 1.000 13.54410 90 ASN A N 1
ATOM 1378 C CA . ASN A 1 90 ? 40.44974 18.01024 15.15983 1.000 14.65848 90 ASN A CA 1
ATOM 1379 C C . ASN A 1 90 ? 40.13749 18.96376 16.30911 1.000 14.59386 90 ASN A C 1
ATOM 1380 O O . ASN A 1 90 ? 39.17159 19.73179 16.27711 1.000 13.70368 90 ASN A O 1
ATOM 1391 N N . ASN A 1 91 ? 40.97225 18.88921 17.34664 1.000 14.40901 91 ASN A N 1
ATOM 1392 C CA . ASN A 1 91 ? 40.98177 19.87536 18.42839 1.000 15.05579 91 ASN A CA 1
ATOM 1393 C C . ASN A 1 91 ? 39.67617 19.86411 19.22970 1.000 15.11862 91 ASN A C 1
ATOM 1394 O O . ASN A 1 91 ? 39.11543 20.91233 19.54974 1.000 14.61483 91 ASN A O 1
ATOM 1405 N N . THR A 1 92 ? 39.20116 18.66509 19.57439 1.000 14.34660 92 THR A N 1
ATOM 1406 C CA . THR A 1 92 ? 38.00045 18.52072 20.39189 1.000 15.11997 92 THR A CA 1
ATOM 1407 C C . THR A 1 92 ? 38.30983 18.27506 21.86438 1.000 14.96046 92 THR A C 1
ATOM 1408 O O . THR A 1 92 ? 37.39231 18.32768 22.69228 1.000 15.54242 92 THR A O 1
ATOM 1419 N N . THR A 1 93 ? 39.56356 17.94626 22.18684 1.000 14.87880 93 THR A N 1
ATOM 1420 C CA . THR A 1 93 ? 40.11687 17.95045 23.53684 1.000 12.51227 93 THR A CA 1
ATOM 1421 C C . THR A 1 93 ? 39.75319 16.70248 24.33090 1.000 12.74689 93 THR A C 1
ATOM 1422 O O . THR A 1 93 ? 40.59472 16.15888 25.05216 1.000 12.20543 93 THR A O 1
ATOM 1433 N N . TYR A 1 94 ? 38.51397 16.24149 24.20815 1.000 12.13049 94 TYR A N 1
ATOM 1434 C CA . TYR A 1 94 ? 38.01702 15.15929 25.04525 1.000 13.01006 94 TYR A CA 1
ATOM 1435 C C . TYR A 1 94 ? 38.50616 13.80349 24.55050 1.000 14.08266 94 TYR A C 1
ATOM 1436 O O . TYR A 1 94 ? 38.59178 13.55941 23.34326 1.000 14.51337 94 TYR A O 1
ATOM 1454 N N . ILE A 1 95 ? 38.82754 12.91643 25.49884 1.000 13.08710 95 ILE A N 1
ATOM 1455 C CA . ILE A 1 95 ? 39.09460 11.51641 25.18680 1.000 13.88574 95 ILE A CA 1
ATOM 1456 C C . ILE A 1 95 ? 37.88683 10.63038 25.45762 1.000 14.25829 95 ILE A C 1
ATOM 1457 O O . ILE A 1 95 ? 37.96959 9.40768 25.27754 1.000 15.56656 95 ILE A O 1
ATOM 1473 N N . THR A 1 96 ? 36.76789 11.21229 25.88119 1.000 13.50545 96 THR A N 1
ATOM 1474 C CA . THR A 1 96 ? 35.51587 10.50439 26.08963 1.000 15.51257 96 THR A CA 1
ATOM 1475 C C . THR A 1 96 ? 34.43529 11.08769 25.18572 1.000 16.21471 96 THR A C 1
ATOM 1476 O O . THR A 1 96 ? 34.58190 12.17239 24.61225 1.000 14.43483 96 THR A O 1
ATOM 1487 N N . ARG A 1 97 ? 33.33646 10.34596 25.06829 1.000 17.63810 97 ARG A N 1
ATOM 1488 C CA . ARG A 1 97 ? 32.14035 10.88145 24.43998 1.000 17.83860 97 ARG A CA 1
ATOM 1489 C C . ARG A 1 97 ? 31.61869 12.07260 25.23197 1.000 16.88002 97 ARG A C 1
ATOM 1490 O O . ARG A 1 97 ? 31.76408 12.14846 26.45470 1.000 18.70165 97 ARG A O 1
ATOM 1511 N N . THR A 1 98 ? 31.00897 13.01255 24.51697 1.000 16.47111 98 THR A N 1
ATOM 1512 C CA . THR A 1 98 ? 30.25658 14.09222 25.14379 1.000 17.30919 98 THR A CA 1
ATOM 1513 C C . THR A 1 98 ? 28.94298 14.24503 24.38313 1.000 17.11815 98 THR A C 1
ATOM 1514 O O . THR A 1 98 ? 28.13348 13.31336 24.35124 1.000 18.54342 98 THR A O 1
ATOM 1525 N N . ASP A 1 99 ? 28.72759 15.39233 23.74911 1.000 16.39409 99 ASP A N 1
ATOM 1526 C CA . ASP A 1 99 ? 27.55359 15.55976 22.90274 1.000 16.13130 99 ASP A CA 1
ATOM 1527 C C . ASP A 1 99 ? 27.75708 14.79401 21.60144 1.000 16.01127 99 ASP A C 1
ATOM 1528 O O . ASP A 1 99 ? 28.85976 14.76214 21.05036 1.000 17.05431 99 ASP A O 1
ATOM 1537 N N . SER A 1 100 ? 26.68933 14.15201 21.11967 1.000 16.71967 100 SER A N 1
ATOM 1538 C CA . SER A 1 100 ? 26.81170 13.32260 19.92445 1.000 18.95404 100 SER A CA 1
ATOM 1539 C C . SER A 1 100 ? 27.35698 14.11085 18.74095 1.000 17.36346 100 SER A C 1
ATOM 1540 O O . SER A 1 100 ? 28.01852 13.53717 17.86748 1.000 18.24162 100 SER A O 1
ATOM 1548 N N . LYS A 1 101 ? 27.09430 15.41755 18.69180 1.000 16.66485 101 LYS A N 1
ATOM 1549 C CA . LYS A 1 101 ? 27.50013 16.26538 17.57807 1.000 16.63032 101 LYS A CA 1
ATOM 1550 C C . LYS A 1 101 ? 28.64529 17.19886 17.96143 1.000 14.86471 101 LYS A C 1
ATOM 1551 O O . LYS A 1 101 ? 28.79005 18.27932 17.38431 1.000 13.66867 101 LYS A O 1
ATOM 1570 N N . GLN A 1 102 ? 29.47492 16.78395 18.92070 1.000 14.34853 102 GLN A N 1
ATOM 1571 C CA . GLN A 1 102 ? 30.51577 17.65542 19.46147 1.000 13.32460 102 GLN A CA 1
ATOM 1572 C C . GLN A 1 102 ? 31.34587 18.36608 18.40016 1.000 13.56079 102 GLN A C 1
ATOM 1573 O O . GLN A 1 102 ? 31.47154 19.59833 18.47482 1.000 13.42052 102 GLN A O 1
ATOM 1587 N N . PRO A 1 103 ? 31.95631 17.68170 17.42550 1.000 14.20752 103 PRO A N 1
ATOM 1588 C CA . PRO A 1 103 ? 32.78075 18.41425 16.44947 1.000 13.20247 103 PRO A CA 1
ATOM 1589 C C . PRO A 1 103 ? 31.99296 19.45383 15.67826 1.000 13.27708 103 PRO A C 1
ATOM 1590 O O . PRO A 1 103 ? 32.54643 20.49829 15.31053 1.000 11.98685 103 PRO A O 1
ATOM 1601 N N . PHE A 1 104 ? 30.70405 19.20896 15.44397 1.000 12.96668 104 PHE A N 1
ATOM 1602 C CA . PHE A 1 104 ? 29.87559 20.17432 14.73345 1.000 12.80755 104 PHE A CA 1
ATOM 1603 C C . PHE A 1 104 ? 29.45840 21.33428 15.62952 1.000 13.06431 104 PHE A C 1
ATOM 1604 O O . PHE A 1 104 ? 29.33170 22.46570 15.14826 1.000 12.43689 104 PHE A O 1
ATOM 1621 N N . LEU A 1 105 ? 29.24119 21.08111 16.92338 1.000 12.39799 105 LEU A N 1
ATOM 1622 C CA . LEU A 1 105 ? 29.03515 22.18089 17.86055 1.000 12.76653 105 LEU A CA 1
ATOM 1623 C C . LEU A 1 105 ? 30.24158 23.10905 17.88255 1.000 12.38647 105 LEU A C 1
ATOM 1624 O O . LEU A 1 105 ? 30.09337 24.33689 17.89839 1.000 12.56920 105 LEU A O 1
ATOM 1640 N N . ASN A 1 106 ? 31.44740 22.53686 17.89536 1.000 13.09928 106 ASN A N 1
ATOM 1641 C CA . ASN A 1 106 ? 32.65654 23.35202 17.88010 1.000 13.52630 106 ASN A CA 1
ATOM 1642 C C . ASN A 1 106 ? 32.72089 24.20414 16.61998 1.000 12.40803 106 ASN A C 1
ATOM 1643 O O . ASN A 1 106 ? 33.04639 25.39509 16.67566 1.000 13.78752 106 ASN A O 1
ATOM 1654 N N . LYS A 1 107 ? 32.43297 23.60152 15.46469 1.000 12.13319 107 LYS A N 1
ATOM 1655 C CA . LYS A 1 107 ? 32.43800 24.36214 14.22007 1.000 12.81966 107 LYS A CA 1
ATOM 1656 C C . LYS A 1 107 ? 31.34977 25.42512 14.22811 1.000 11.64172 107 LYS A C 1
ATOM 1657 O O . LYS A 1 107 ? 31.52748 26.51507 13.67279 1.000 11.99266 107 LYS A O 1
ATOM 1676 N N . TYR A 1 108 ? 30.20737 25.11223 14.83818 1.000 10.91688 108 TYR A N 1
ATOM 1677 C CA . TYR A 1 108 ? 29.13577 26.08993 14.98432 1.000 10.82005 108 TYR A CA 1
ATOM 1678 C C . TYR A 1 108 ? 29.61057 27.31050 15.76244 1.000 11.30744 108 TYR A C 1
ATOM 1679 O O . TYR A 1 108 ? 29.34007 28.45125 15.37243 1.000 10.67013 108 TYR A O 1
ATOM 1697 N N . GLY A 1 109 ? 30.32597 27.09320 16.86850 1.000 12.52224 109 GLY A N 1
ATOM 1698 C CA . GLY A 1 109 ? 30.86458 28.22029 17.61282 1.000 12.52102 109 GLY A CA 1
ATOM 1699 C C . GLY A 1 109 ? 31.79321 29.08128 16.77616 1.000 14.70888 109 GLY A C 1
ATOM 1700 O O . GLY A 1 109 ? 31.78224 30.31020 16.88543 1.000 15.04057 109 GLY A O 1
ATOM 1704 N N . LYS A 1 110 ? 32.61479 28.44707 15.93113 1.000 14.35289 110 LYS A N 1
ATOM 1705 C CA . LYS A 1 110 ? 33.52812 29.19657 15.07368 1.000 15.02508 110 LYS A CA 1
ATOM 1706 C C . LYS A 1 110 ? 32.78988 29.92023 13.95403 1.000 14.13127 110 LYS A C 1
ATOM 1707 O O . LYS A 1 110 ? 33.21365 31.00250 13.53595 1.000 13.58291 110 LYS A O 1
ATOM 1726 N N . LEU A 1 111 ? 31.70269 29.33890 13.44458 1.000 12.22485 111 LEU A N 1
ATOM 1727 C CA . LEU A 1 111 ? 30.89470 30.04372 12.45612 1.000 12.83093 111 LEU A CA 1
ATOM 1728 C C . LEU A 1 111 ? 30.24161 31.27362 13.07056 1.000 12.95223 111 LEU A C 1
ATOM 1729 O O . LEU A 1 111 ? 30.22199 32.34770 12.45707 1.000 10.78764 111 LEU A O 1
ATOM 1745 N N . VAL A 1 112 ? 29.70929 31.13693 14.28780 1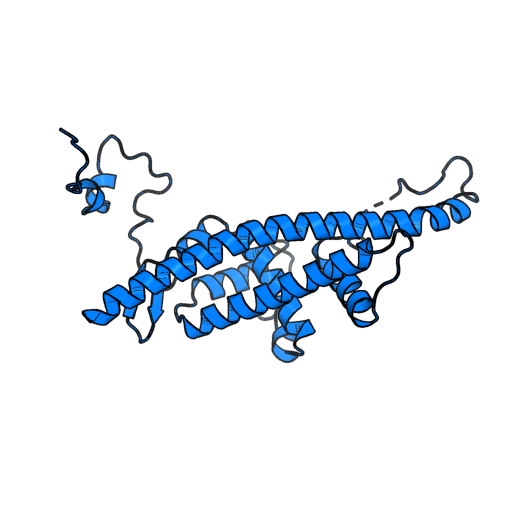.000 12.16553 112 VAL A N 1
ATOM 1746 C CA . VAL A 1 112 ? 29.11108 32.28151 14.96563 1.000 12.08172 112 VAL A CA 1
ATOM 1747 C C . VAL A 1 112 ? 30.14649 33.37590 15.16438 1.000 12.38282 112 VAL A C 1
ATOM 1748 O O . VAL A 1 112 ? 29.82284 34.56789 15.09536 1.000 12.41122 112 VAL A O 1
ATOM 1761 N N . ASP A 1 113 ? 31.40402 32.99604 15.39802 1.000 13.25877 113 ASP A N 1
ATOM 1762 C CA . ASP A 1 113 ? 32.47918 33.95466 15.61571 1.000 13.68009 113 ASP A CA 1
ATOM 1763 C C . ASP A 1 113 ? 33.00477 34.57666 14.32840 1.000 14.18815 113 ASP A C 1
ATOM 1764 O O . ASP A 1 113 ? 33.80970 35.51135 14.40031 1.000 13.79910 113 ASP A O 1
ATOM 1773 N N . THR A 1 114 ? 32.58672 34.08082 13.16656 1.000 13.74154 114 THR A N 1
ATOM 1774 C CA . THR A 1 114 ? 33.03682 34.62174 11.89080 1.000 13.11156 114 THR A CA 1
ATOM 1775 C C . THR A 1 114 ? 32.26693 35.89693 11.57158 1.000 12.33628 114 THR A C 1
ATOM 1776 O O . THR A 1 114 ? 31.03280 35.89200 11.55549 1.000 11.54045 114 THR A O 1
ATOM 1787 N N . THR A 1 115 ? 32.99177 36.99195 11.31546 1.000 12.80656 115 THR A N 1
ATOM 1788 C CA . THR A 1 115 ? 32.35278 38.27406 11.05005 1.000 13.29777 115 THR A CA 1
ATOM 1789 C C . THR A 1 115 ? 32.39487 38.71781 9.59333 1.000 13.02254 115 THR A C 1
ATOM 1790 O O . THR A 1 115 ? 31.54031 39.51032 9.18967 1.000 12.09898 115 THR A O 1
ATOM 1801 N N . SER A 1 116 ? 33.35071 38.24865 8.79733 1.000 13.27885 116 SER A N 1
ATOM 1802 C CA . SER A 1 116 ? 33.54266 38.81956 7.47132 1.000 14.48047 116 SER A CA 1
ATOM 1803 C C . SER A 1 116 ? 32.52987 38.26086 6.47888 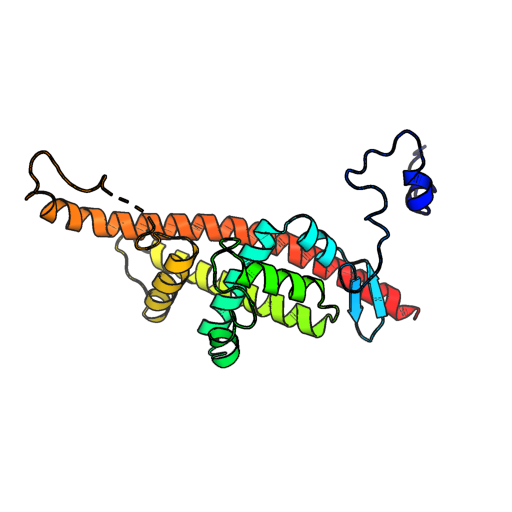1.000 12.90069 116 SER A C 1
ATOM 1804 O O . SER A 1 116 ? 32.25850 37.05758 6.44763 1.000 12.14336 116 SER A O 1
ATOM 1812 N N . VAL A 1 117 ? 31.96724 39.16019 5.66577 1.000 12.89579 117 VAL A N 1
ATOM 1813 C CA . VAL A 1 117 ? 31.12676 38.75260 4.54207 1.000 12.19413 117 VAL A CA 1
ATOM 1814 C C . VAL A 1 117 ? 31.86675 37.76310 3.65267 1.000 11.94417 117 VAL A C 1
ATOM 1815 O O . VAL A 1 117 ? 31.29080 36.77479 3.18015 1.000 11.79532 117 VAL A O 1
ATOM 1828 N N . THR A 1 118 ? 33.15432 38.01940 3.40756 1.000 12.42039 118 THR A N 1
ATOM 1829 C CA . THR A 1 118 ? 33.94362 37.15364 2.53602 1.000 10.87396 118 THR A CA 1
ATOM 1830 C C . THR A 1 118 ? 33.92273 35.71152 3.02866 1.000 12.05107 118 THR A C 1
ATOM 1831 O O . THR A 1 118 ? 33.69174 34.77919 2.25024 1.000 11.50739 118 THR A O 1
ATOM 1842 N N . CYS A 1 119 ? 34.16884 35.50777 4.32415 1.000 12.01927 119 CYS A N 1
ATOM 1843 C CA . CYS A 1 119 ? 34.18159 34.15507 4.86895 1.000 10.81562 119 CYS A CA 1
ATOM 1844 C C . CYS A 1 119 ? 32.79075 33.53771 4.86291 1.000 10.34388 119 CYS A C 1
ATOM 1845 O O . CYS A 1 119 ? 32.63659 32.33971 4.59591 1.000 10.90856 119 CYS A O 1
ATOM 1853 N N . LEU A 1 120 ? 31.76767 34.32851 5.18499 1.000 10.56566 120 LEU A N 1
ATOM 1854 C CA . LEU A 1 120 ? 30.42041 33.77473 5.25431 1.000 10.53739 120 LEU A CA 1
ATOM 1855 C C . LEU A 1 120 ? 29.88101 33.45683 3.86445 1.000 10.50323 120 LEU A C 1
ATOM 1856 O O . LEU A 1 120 ? 29.13496 32.48324 3.70132 1.000 11.76873 120 LEU A O 1
ATOM 1872 N N . ASP A 1 121 ? 30.25220 34.25239 2.85434 1.000 10.44403 121 ASP A N 1
ATOM 1873 C CA . ASP A 1 121 ? 29.92475 33.90627 1.47402 1.000 11.07261 121 ASP A CA 1
ATOM 1874 C C . ASP A 1 121 ? 30.42788 32.51217 1.12465 1.000 12.19530 121 ASP A C 1
ATOM 1875 O O . ASP A 1 121 ? 29.75335 31.75336 0.41864 1.000 11.31300 121 ASP A O 1
ATOM 1884 N N . ILE A 1 122 ? 31.63131 32.17002 1.58877 1.000 11.04278 122 ILE A N 1
ATOM 1885 C CA . ILE A 1 122 ? 32.20577 30.86685 1.27621 1.000 12.09262 122 ILE A CA 1
ATOM 1886 C C . ILE A 1 122 ? 31.38883 29.76275 1.93020 1.000 12.48932 122 ILE A C 1
ATOM 1887 O O . ILE A 1 122 ? 31.06226 28.74831 1.30145 1.000 11.68006 122 ILE A O 1
ATOM 1903 N N . PHE A 1 123 ? 31.04417 29.94712 3.20411 1.000 10.50722 123 PHE A N 1
ATOM 1904 C CA . PHE A 1 123 ? 30.22854 28.96379 3.90413 1.000 11.56620 123 PHE A CA 1
ATOM 1905 C C . PHE A 1 123 ? 28.93896 28.67013 3.14455 1.000 11.24834 123 PHE A C 1
ATOM 1906 O O . PHE A 1 123 ? 28.63314 27.51159 2.84218 1.000 11.82736 123 PHE A O 1
ATOM 1923 N N . LEU A 1 124 ? 28.16489 29.70769 2.82271 1.000 11.28039 124 LEU A N 1
ATOM 1924 C CA . LEU A 1 124 ? 26.88106 29.46554 2.17259 1.000 10.98314 124 LEU A CA 1
ATOM 1925 C C . LEU A 1 124 ? 27.07027 28.85910 0.78701 1.000 12.48630 124 LEU A C 1
ATOM 1926 O O . LEU A 1 124 ? 26.28876 27.99642 0.37025 1.000 11.62971 124 LEU A O 1
ATOM 1942 N N . SER A 1 125 ? 28.11162 29.28047 0.06611 1.000 12.39507 125 SER A N 1
ATOM 1943 C CA . SER A 1 125 ? 28.34683 28.74234 -1.27022 1.000 14.39545 125 SER A CA 1
ATOM 1944 C C . SER A 1 125 ? 28.56005 27.23346 -1.23356 1.000 13.24429 125 SER A C 1
ATOM 1945 O O . SER A 1 125 ? 28.03647 26.50523 -2.08462 1.000 13.09387 125 SER A O 1
ATOM 1953 N N . VAL A 1 126 ? 29.33301 26.74321 -0.26314 1.000 12.83774 126 VAL A N 1
ATOM 1954 C CA . VAL A 1 126 ? 29.58057 25.30670 -0.18013 1.000 12.45915 126 VAL A CA 1
ATOM 1955 C C . VAL A 1 126 ? 28.31296 24.57164 0.23601 1.000 11.23098 126 VAL A C 1
ATOM 1956 O O . VAL A 1 126 ? 28.02394 23.47410 -0.25569 1.000 11.02627 126 VAL A O 1
ATOM 1969 N N . VAL A 1 127 ? 27.53462 25.15948 1.14509 1.000 11.26495 127 VAL A N 1
ATOM 1970 C CA . VAL A 1 127 ? 26.29074 24.52358 1.57029 1.000 10.56715 127 VAL A CA 1
ATOM 1971 C C . VAL A 1 127 ? 25.33009 24.40765 0.39118 1.000 10.96908 127 VAL A C 1
ATOM 1972 O O . VAL A 1 127 ? 24.74519 23.34535 0.14803 1.000 10.99483 127 VAL A O 1
ATOM 1985 N N . LEU A 1 128 ? 25.15765 25.49672 -0.36593 1.000 10.82229 128 LEU A N 1
ATOM 1986 C CA . LEU A 1 128 ? 24.27828 25.43612 -1.53092 1.000 10.78501 128 LEU A CA 1
ATOM 1987 C C . LEU A 1 128 ? 24.76583 24.38849 -2.52033 1.000 10.13247 128 LEU A C 1
ATOM 1988 O O . LEU A 1 128 ? 23.96573 23.62354 -3.07551 1.000 10.12295 128 LEU A O 1
ATOM 2004 N N . PHE A 1 129 ? 26.07832 24.34307 -2.75623 1.000 11.35977 129 PHE A N 1
ATOM 2005 C CA . PHE A 1 129 ? 26.64431 23.30860 -3.61237 1.000 12.10473 129 PHE A CA 1
ATOM 2006 C C . PHE A 1 129 ? 26.19181 21.92590 -3.16261 1.000 11.83465 129 PHE A C 1
ATOM 2007 O O . PHE A 1 129 ? 25.77580 21.10031 -3.98261 1.000 11.28677 129 PHE A O 1
ATOM 2024 N N . ALA A 1 130 ? 26.25378 21.66091 -1.85181 1.000 11.26687 130 ALA A N 1
ATOM 2025 C CA . ALA A 1 130 ? 25.81602 20.36493 -1.33925 1.000 11.31281 130 ALA A CA 1
ATOM 2026 C C . ALA A 1 130 ? 24.31557 20.17075 -1.52709 1.000 11.13225 130 ALA A C 1
ATOM 2027 O O . ALA A 1 130 ? 23.87249 19.09271 -1.93715 1.000 11.91065 130 ALA A O 1
ATOM 2034 N N . LEU A 1 131 ? 23.51462 21.19370 -1.21784 1.000 10.94819 131 LEU A N 1
ATOM 2035 C CA . LEU A 1 131 ? 22.07339 21.07969 -1.41694 1.000 10.90753 131 LEU A CA 1
ATOM 2036 C C . LEU A 1 131 ? 21.74458 20.73462 -2.86135 1.000 11.27884 131 LEU A C 1
ATOM 2037 O O . LEU A 1 131 ? 20.89801 19.87399 -3.12712 1.000 11.79154 131 LEU A O 1
ATOM 2053 N N . ASN A 1 132 ? 22.39690 21.40420 -3.81061 1.000 10.78437 132 ASN A N 1
ATOM 2054 C CA . ASN A 1 132 ? 22.10704 21.14362 -5.21413 1.000 11.64431 132 ASN A CA 1
ATOM 2055 C C . ASN A 1 132 ? 22.51310 19.73073 -5.60537 1.000 11.92046 132 ASN A C 1
ATOM 2056 O O . ASN A 1 132 ? 21.82252 19.07772 -6.39668 1.000 12.77408 132 ASN A O 1
ATOM 2067 N N . GLN A 1 133 ? 23.63155 19.24006 -5.06771 1.000 12.60226 133 GLN A N 1
ATOM 2068 C CA . GLN A 1 133 ? 24.03451 17.87114 -5.36631 1.000 13.11121 133 GLN A CA 1
ATOM 2069 C C . GLN A 1 133 ? 22.97806 16.88207 -4.89710 1.000 12.75373 133 GLN A C 1
ATOM 2070 O O . GLN A 1 133 ? 22.66966 15.91138 -5.59836 1.000 12.63678 133 GLN A O 1
ATOM 2084 N N . ILE A 1 134 ? 22.40793 17.11659 -3.71334 1.000 12.52793 134 ILE A N 1
ATOM 2085 C CA . ILE A 1 134 ? 21.39881 16.20957 -3.17889 1.000 12.80008 134 ILE A CA 1
ATOM 2086 C C . ILE A 1 134 ? 20.13757 16.26058 -4.02642 1.000 12.17593 134 ILE A C 1
ATOM 2087 O O . ILE A 1 134 ? 19.52946 15.22656 -4.32646 1.000 11.68107 134 ILE A O 1
ATOM 2103 N N . ASP A 1 135 ? 19.71973 17.46059 -4.42124 1.000 11.52337 135 ASP A N 1
ATOM 2104 C CA . ASP A 1 135 ? 18.52570 17.57957 -5.24760 1.000 12.76003 135 ASP A CA 1
ATOM 2105 C C . ASP A 1 135 ? 18.70664 16.84730 -6.57172 1.000 12.36444 135 ASP A C 1
ATOM 2106 O O . ASP A 1 135 ? 17.83654 16.07762 -6.99632 1.000 13.13637 135 ASP A O 1
ATOM 2115 N N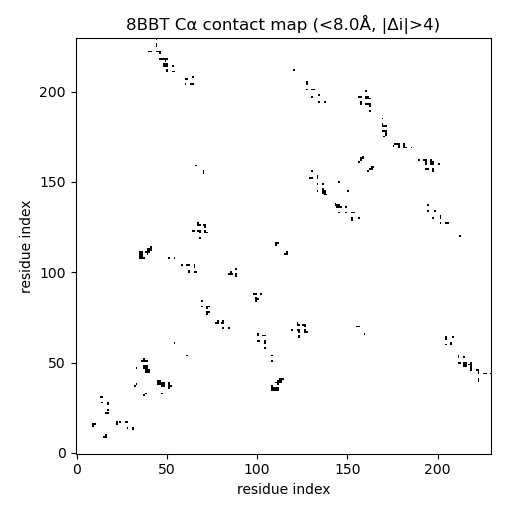 . SER A 1 136 ? 19.83953 17.07282 -7.23784 1.000 12.22455 136 SER A N 1
ATOM 2116 C CA . SER A 1 136 ? 20.11180 16.38953 -8.49815 1.000 13.07281 136 SER A CA 1
ATOM 2117 C C . SER A 1 136 ? 20.06268 14.87510 -8.32686 1.000 11.69506 136 SER A C 1
ATOM 2118 O O . SER A 1 136 ? 19.55042 14.15847 -9.19578 1.000 11.10978 136 SER A O 1
ATOM 2126 N N . LEU A 1 137 ? 20.57847 14.37214 -7.20443 1.000 12.11331 137 LEU A N 1
ATOM 2127 C CA . LEU A 1 137 ? 20.51879 12.94071 -6.92373 1.000 11.85590 137 LEU A CA 1
ATOM 2128 C C . LEU A 1 137 ? 19.07981 12.44405 -6.87380 1.000 11.88088 137 LEU A C 1
ATOM 2129 O O . LEU A 1 137 ? 18.73936 11.42663 -7.48847 1.000 10.72763 137 L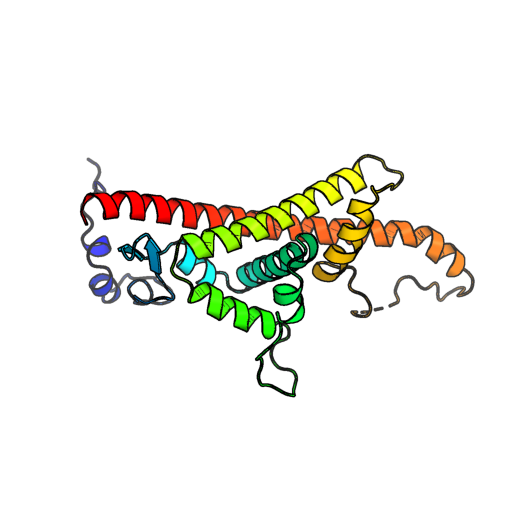EU A O 1
ATOM 2145 N N . ILE A 1 138 ? 18.22859 13.13445 -6.11213 1.000 11.86303 138 ILE A N 1
ATOM 2146 C CA . ILE A 1 138 ? 16.84555 12.69486 -5.94742 1.000 11.68968 138 ILE A CA 1
ATOM 2147 C C . ILE A 1 138 ? 16.13436 12.66555 -7.29291 1.000 12.25888 138 ILE A C 1
ATOM 2148 O O . ILE A 1 138 ? 15.41212 11.71248 -7.60964 1.000 11.43520 138 ILE A O 1
ATOM 2164 N N . CYS A 1 139 ? 16.33342 13.70272 -8.11160 1.000 11.70071 139 CYS A N 1
ATOM 2165 C CA . CYS A 1 139 ? 15.68405 13.75341 -9.41741 1.000 12.17213 139 CYS A CA 1
ATOM 2166 C C . CYS A 1 139 ? 16.10856 12.57930 -10.29262 1.000 12.93433 139 CYS A C 1
ATOM 2167 O O . CYS A 1 139 ? 15.28366 11.99342 -11.00257 1.000 14.25809 139 CYS A O 1
ATOM 2175 N N . ASP A 1 140 ? 17.39731 12.23378 -10.26857 1.000 12.15283 140 ASP A N 1
ATOM 2176 C CA . ASP A 1 140 ? 17.87844 11.08585 -11.03293 1.000 11.97585 140 ASP A CA 1
ATOM 2177 C C . ASP A 1 140 ? 17.26942 9.79412 -10.50543 1.000 11.99591 140 ASP A C 1
ATOM 2178 O O . ASP A 1 140 ? 16.77619 8.96111 -11.27476 1.000 11.46014 140 ASP A O 1
ATOM 2187 N N . PHE A 1 141 ? 17.28198 9.62044 -9.18311 1.000 11.51817 141 PHE A N 1
ATOM 2188 C CA . PHE A 1 141 ? 16.73640 8.40638 -8.58737 1.000 11.53934 141 PHE A CA 1
ATOM 2189 C C . PHE A 1 141 ? 15.29272 8.17976 -9.02075 1.000 13.23508 141 PHE A C 1
ATOM 2190 O O . PHE A 1 141 ? 14.90733 7.05276 -9.35196 1.000 14.02268 141 PHE A O 1
ATOM 2207 N N . LYS A 1 142 ? 14.48773 9.23854 -9.05114 1.000 12.46243 142 LYS A N 1
ATOM 2208 C CA . LYS A 1 142 ? 13.05032 9.10964 -9.25180 1.000 15.47113 142 LYS A CA 1
ATOM 2209 C C . LYS A 1 142 ? 12.61756 9.24966 -10.70644 1.000 14.96795 142 LYS A C 1
ATOM 2210 O O . LYS A 1 142 ? 11.41816 9.14282 -10.98520 1.000 14.76784 142 LYS A O 1
ATOM 2229 N N . ASN A 1 143 ? 13.54440 9.46430 -11.64475 1.000 14.00580 143 ASN A N 1
ATOM 2230 C CA . ASN A 1 143 ? 13.13118 9.73045 -13.01851 1.000 13.86580 143 ASN A CA 1
ATOM 2231 C C . ASN A 1 143 ? 12.68336 8.47499 -13.76222 1.000 15.06306 143 ASN A C 1
ATOM 2232 O O . ASN A 1 143 ? 12.13917 8.60035 -14.86504 1.000 14.56648 143 ASN A O 1
ATOM 2243 N N . THR A 1 144 ? 12.87136 7.28787 -13.19410 1.000 14.48796 144 THR A N 1
ATOM 2244 C CA . THR A 1 144 ? 12.29402 6.05342 -13.71363 1.000 13.01841 144 THR A CA 1
ATOM 2245 C C . THR A 1 144 ? 11.93178 5.17955 -12.52179 1.000 14.37472 144 THR A C 1
ATOM 2246 O O . THR A 1 144 ? 12.62625 5.21255 -11.50441 1.000 15.11246 144 THR A O 1
ATOM 2257 N N . PRO A 1 145 ? 10.84467 4.39912 -12.61255 1.000 15.23470 145 PRO A N 1
ATOM 2258 C CA . PRO A 1 145 ? 10.54253 3.46452 -11.51009 1.000 16.04539 145 PRO A CA 1
ATOM 2259 C C . PRO A 1 145 ? 11.62573 2.42070 -11.31569 1.000 16.72821 145 PRO A C 1
ATOM 2260 O O . PRO A 1 145 ? 11.88811 2.00069 -10.18112 1.000 17.86313 145 PRO A O 1
ATOM 2271 N N . TRP A 1 146 ? 12.25026 1.97299 -12.40238 1.000 15.14783 146 TRP A N 1
ATOM 2272 C CA . TRP A 1 146 ? 13.42430 1.11499 -12.31557 1.000 14.76416 146 TRP A CA 1
ATOM 2273 C C . TRP A 1 146 ? 14.62525 1.97890 -11.95979 1.000 13.93296 146 TRP A C 1
ATOM 2274 O O . TRP A 1 146 ? 14.99913 2.87139 -12.72782 1.000 14.29945 146 TRP A O 1
ATOM 2295 N N . ILE A 1 147 ? 15.23321 1.70978 -10.80648 1.000 13.36520 147 ILE A N 1
ATOM 2296 C CA . ILE A 1 147 ? 16.26315 2.59420 -10.27837 1.000 13.66501 147 ILE A CA 1
ATOM 2297 C C . ILE A 1 147 ? 17.53489 2.47011 -11.10577 1.000 13.02102 147 ILE A C 1
ATOM 2298 O O . ILE A 1 147 ? 18.07863 1.37323 -11.28699 1.000 13.84642 147 ILE A O 1
ATOM 2314 N N . ASN A 1 148 ? 18.02004 3.60570 -11.60093 1.000 12.80399 148 ASN A N 1
ATOM 2315 C CA . ASN A 1 148 ? 19.27562 3.67361 -12.34199 1.000 13.00131 148 ASN A CA 1
ATOM 2316 C C . ASN A 1 148 ? 19.88116 5.03731 -12.05541 1.000 13.23436 148 ASN A C 1
ATOM 2317 O O . ASN A 1 148 ? 19.25466 6.06007 -12.34741 1.000 10.09219 148 ASN A O 1
ATOM 2328 N N . LEU A 1 149 ? 21.07764 5.05427 -11.47647 1.000 13.19309 149 LEU A N 1
ATOM 2329 C CA . LEU A 1 149 ? 21.75442 6.28703 -11.10757 1.000 13.34777 149 LEU A CA 1
ATOM 2330 C C . LEU A 1 149 ? 22.99756 6.48892 -11.96242 1.000 13.45377 149 LEU A C 1
ATOM 2331 O O . LEU A 1 149 ? 23.66167 5.52700 -12.35943 1.000 14.41944 149 LEU A O 1
ATOM 2347 N N . SER A 1 150 ? 23.30723 7.75355 -12.23664 1.000 13.82129 150 SER A N 1
ATOM 2348 C CA . SER A 1 150 ? 24.56988 8.08258 -12.87410 1.000 15.65578 150 SER A CA 1
ATOM 2349 C C . SER A 1 150 ? 25.72313 7.70539 -11.94900 1.000 17.22563 150 SER A C 1
ATOM 2350 O O . SER A 1 150 ? 25.56260 7.57129 -10.73292 1.000 15.48426 150 SER A O 1
ATOM 2358 N N . LYS A 1 151 ? 26.90451 7.53554 -12.54350 1.000 19.17005 151 LYS A N 1
ATOM 2359 C CA . LYS A 1 151 ? 28.07686 7.16475 -11.75833 1.000 19.02742 151 LYS A CA 1
ATOM 2360 C C . LYS A 1 151 ? 28.30820 8.16231 -10.62982 1.000 18.16590 151 LYS A C 1
ATOM 2361 O O . LYS A 1 151 ? 28.54173 7.77625 -9.47924 1.000 16.55393 151 LYS A O 1
ATOM 2380 N N . GLU A 1 152 ? 28.23308 9.45809 -10.94305 1.000 17.16610 152 GLU A N 1
ATOM 2381 C CA . GLU A 1 152 ? 28.43844 10.47907 -9.92024 1.000 16.31451 152 GLU A CA 1
ATOM 2382 C C . GLU A 1 152 ? 27.37481 10.39255 -8.83223 1.000 16.04083 152 GLU A C 1
ATOM 2383 O O . GLU A 1 152 ? 27.67306 10.58074 -7.64709 1.000 14.73798 152 GLU A O 1
ATOM 2395 N N . HIS A 1 153 ? 26.13112 10.08754 -9.20992 1.000 14.47573 153 HIS A N 1
ATOM 2396 C CA . HIS A 1 153 ? 25.05866 10.05660 -8.22162 1.000 13.42604 153 HIS A CA 1
ATOM 2397 C C . HIS A 1 153 ? 25.13355 8.81582 -7.34095 1.000 14.76946 153 HIS A C 1
ATOM 2398 O O . HIS A 1 153 ? 24.69142 8.85693 -6.18754 1.000 15.09892 153 HIS A O 1
ATOM 2412 N N . LYS A 1 154 ? 25.69659 7.71513 -7.84643 1.000 13.42843 154 LYS A N 1
ATOM 2413 C CA . LYS A 1 154 ? 25.90870 6.55173 -6.99029 1.000 13.27072 154 LYS A CA 1
ATOM 2414 C C . LYS A 1 154 ? 26.83207 6.90172 -5.83197 1.000 15.17087 154 LYS A C 1
ATOM 2415 O O . LYS A 1 154 ? 26.60978 6.47278 -4.69349 1.000 13.73133 154 LYS A O 1
ATOM 2434 N N . LYS A 1 155 ? 27.86400 7.70087 -6.10707 1.000 14.79699 155 LYS A N 1
ATOM 2435 C CA . LYS A 1 155 ? 28.77246 8.16260 -5.06305 1.000 15.61610 155 LYS A CA 1
ATOM 2436 C C . LYS A 1 155 ? 28.06265 9.09745 -4.09158 1.000 15.67525 155 LYS A C 1
ATOM 2437 O O . LYS A 1 155 ? 28.17616 8.94399 -2.86994 1.000 16.28982 155 LYS A O 1
ATOM 2456 N N . ILE A 1 156 ? 27.32878 10.07918 -4.61924 1.000 14.67355 156 ILE A N 1
ATOM 2457 C CA . ILE A 1 156 ? 26.59046 11.00434 -3.76457 1.000 16.02247 156 ILE A CA 1
ATOM 2458 C C . ILE A 1 156 ? 25.58145 10.24903 -2.90964 1.000 15.06660 156 ILE A C 1
ATOM 2459 O O . ILE A 1 156 ? 25.41608 10.53387 -1.71740 1.000 15.07833 156 ILE A O 1
ATOM 2475 N N . TYR A 1 157 ? 24.88556 9.28031 -3.50726 1.000 14.62246 157 TYR A N 1
ATOM 2476 C CA . TYR A 1 157 ? 23.87055 8.53032 -2.77569 1.000 14.14080 157 TYR A CA 1
ATOM 2477 C C . TYR A 1 157 ? 24.43129 7.97784 -1.47180 1.000 15.06679 157 TYR A C 1
ATOM 2478 O O . TYR A 1 157 ? 23.83564 8.14996 -0.40316 1.000 15.16080 157 TYR A O 1
ATOM 2496 N N . GLU A 1 158 ? 25.59195 7.32322 -1.53705 1.000 14.91396 158 GLU A N 1
ATOM 2497 C CA . GLU A 1 158 ? 26.14292 6.69686 -0.33964 1.000 15.52233 158 GLU A CA 1
ATOM 2498 C C . GLU A 1 158 ? 26.60026 7.73942 0.67091 1.000 16.36406 158 GLU A C 1
ATOM 2499 O O . GLU A 1 158 ? 26.42675 7.55546 1.88128 1.000 16.07132 158 GLU A O 1
ATOM 2511 N N . LEU A 1 159 ? 27.19962 8.83272 0.19545 1.000 14.59102 159 LEU A N 1
ATOM 2512 C CA . LEU A 1 159 ? 27.66485 9.87168 1.10709 1.000 15.81239 159 LEU A CA 1
ATOM 2513 C C . LEU A 1 159 ? 26.49664 10.53240 1.82531 1.000 16.28786 159 LEU A C 1
ATOM 2514 O O . LEU A 1 159 ? 26.57276 10.80828 3.02858 1.000 15.58553 159 LEU A O 1
ATOM 2530 N N . VAL A 1 160 ? 25.40948 10.79337 1.10144 1.000 16.03692 160 VAL A N 1
ATOM 2531 C CA . VAL A 1 160 ? 24.26322 11.46986 1.69464 1.000 16.80965 160 VAL A CA 1
ATOM 2532 C C . VAL A 1 160 ? 23.46011 10.50721 2.56254 1.000 16.50551 160 VAL A C 1
ATOM 2533 O O . VAL A 1 160 ? 22.88919 10.91438 3.58289 1.000 18.01528 160 VAL A O 1
ATOM 2546 N N . ARG A 1 161 ? 23.41387 9.22393 2.19339 1.000 16.87407 161 ARG A N 1
ATOM 2547 C CA . ARG A 1 161 ? 22.81888 8.22605 3.07647 1.000 17.83988 161 ARG A CA 1
ATOM 2548 C C . ARG A 1 161 ? 23.51704 8.20210 4.42994 1.000 18.58126 161 ARG A C 1
ATOM 2549 O O . ARG A 1 161 ? 22.87718 7.94510 5.45680 1.000 18.79309 161 ARG A O 1
ATOM 2570 N N . GLY A 1 162 ? 24.82500 8.45604 4.45174 1.000 18.17009 162 GLY A N 1
ATOM 2571 C CA . GLY A 1 162 ? 25.55970 8.49854 5.69990 1.000 19.15007 162 GLY A CA 1
ATOM 2572 C C . GLY A 1 162 ? 25.22217 9.67977 6.58285 1.000 20.16675 162 GLY A C 1
ATOM 2573 O O . GLY A 1 162 ? 25.67357 9.72124 7.73216 1.000 21.89462 162 GLY A O 1
ATOM 2577 N N . ILE A 1 163 ? 24.44990 10.63459 6.07669 1.000 18.56000 163 ILE A N 1
ATOM 2578 C CA . ILE A 1 163 ? 24.00762 11.78177 6.85857 1.000 19.50587 163 ILE A CA 1
ATOM 2579 C C . ILE A 1 163 ? 22.56651 11.61563 7.31344 1.000 20.55257 163 ILE A C 1
ATOM 2580 O O . ILE A 1 163 ? 22.26135 11.76194 8.49674 1.000 21.88929 163 ILE A O 1
ATOM 2596 N N . PHE A 1 164 ? 21.66854 11.29449 6.38050 1.000 19.17985 164 PHE A N 1
ATOM 2597 C CA . PHE A 1 164 ? 20.24128 11.22619 6.65625 1.000 19.55098 164 PHE A CA 1
ATOM 2598 C C . PHE A 1 164 ? 19.72977 9.81002 6.88066 1.000 19.27793 164 PHE A C 1
ATOM 2599 O O . PHE A 1 164 ? 18.60468 9.65105 7.36403 1.000 19.96424 164 PHE A O 1
ATOM 2616 N N . GLY A 1 165 ? 20.51137 8.79098 6.53648 1.000 18.32119 165 GLY A N 1
ATOM 2617 C CA . GLY A 1 165 ? 20.10158 7.40600 6.65979 1.000 21.51755 165 GLY A CA 1
ATOM 2618 C C . GLY A 1 165 ? 19.63980 6.83213 5.32972 1.000 20.12536 165 GLY A C 1
ATOM 2619 O O . GLY A 1 165 ? 19.43521 7.54350 4.34405 1.000 18.86873 165 GLY A O 1
ATOM 2623 N N . ILE A 1 166 ? 19.45249 5.50893 5.30199 1.000 18.86770 166 ILE A N 1
ATOM 2624 C CA . ILE A 1 166 ? 19.55333 4.54545 6.39471 1.000 20.60114 166 ILE A CA 1
ATOM 2625 C C . ILE A 1 166 ? 20.97339 4.43669 6.93614 1.000 26.30737 166 ILE A C 1
ATOM 2626 O O . ILE A 1 166 ? 21.90752 4.10732 6.20328 1.000 24.82054 166 ILE A O 1
ATOM 2642 N N . CYS A 1 167 ? 21.11802 4.72001 8.23080 1.000 27.30085 167 CYS A N 1
ATOM 2643 C CA . CYS A 1 167 ? 22.42405 4.76423 8.87603 1.000 34.78523 167 CYS A CA 1
ATOM 2644 C C . CYS A 1 167 ? 22.86308 3.35381 9.24823 1.000 41.62627 167 CYS A C 1
ATOM 2645 O O . CYS A 1 167 ? 22.16831 2.65837 9.99732 1.000 41.19112 167 CYS A O 1
ATOM 2653 N N . TYR A 1 168 ? 24.02098 2.94062 8.73918 1.000 58.44996 168 TYR A N 1
ATOM 2654 C CA . TYR A 1 168 ? 24.53049 1.60724 9.02514 1.000 60.76778 168 TYR A CA 1
ATOM 2655 C C . TYR A 1 168 ? 24.76036 1.42212 10.51944 1.000 61.47033 168 TYR A C 1
ATOM 2656 O O . TYR A 1 168 ? 25.32126 2.29042 11.19372 1.000 64.52839 168 TYR A O 1
ATOM 2674 N N . GLY A 1 169 ? 24.32403 0.27382 11.03303 1.000 52.39022 169 GLY A N 1
ATOM 2675 C CA . GLY A 1 169 ? 24.57075 -0.08341 12.41379 1.000 52.42386 169 GLY A CA 1
ATOM 2676 C C . GLY A 1 169 ? 23.88676 0.78261 13.44400 1.000 55.71925 169 GLY A C 1
ATOM 2677 O O . GLY A 1 169 ? 24.21036 0.67333 14.63062 1.000 59.95942 169 GLY A O 1
ATOM 2681 N N . GLU A 1 170 ? 22.95324 1.63765 13.03677 1.000 58.44047 170 GLU A N 1
ATOM 2682 C CA . GLU A 1 170 ? 22.24672 2.50345 13.97647 1.000 61.36949 170 GLU A CA 1
ATOM 2683 C C . GLU A 1 170 ? 20.78747 2.07727 14.10837 1.000 59.60075 170 GLU A C 1
ATOM 2684 O O . GLU A 1 170 ? 20.49398 0.92922 14.44172 1.000 64.37768 170 GLU A O 1
ATOM 2696 N N . ARG A 1 175 ? 15.92203 -6.17241 11.69381 1.000 44.45957 175 ARG A N 1
ATOM 2697 C CA . ARG A 1 175 ? 15.28870 -6.87707 12.80384 1.000 48.85067 175 ARG A CA 1
ATOM 2698 C C . ARG A 1 175 ? 13.81962 -7.15605 12.50061 1.000 47.28552 175 ARG A C 1
ATOM 2699 O O . ARG A 1 175 ? 13.27934 -8.19006 12.89789 1.000 43.93247 175 ARG A O 1
ATOM 2702 N N . PHE A 1 176 ? 13.17625 -6.22068 11.80208 1.000 49.77332 176 PHE A N 1
ATOM 2703 C CA . PHE A 1 176 ? 11.80528 -6.39936 11.34515 1.000 45.84931 176 PHE A CA 1
ATOM 2704 C C . PHE A 1 176 ? 11.72113 -6.99459 9.94515 1.000 41.13449 176 PHE A C 1
ATOM 2705 O O . PHE A 1 176 ? 10.62014 -7.33919 9.50187 1.000 36.97389 176 PHE A O 1
ATOM 2722 N N . GLU A 1 177 ? 12.85035 -7.12108 9.24419 1.000 39.96864 177 GLU A N 1
ATOM 2723 C CA . GLU A 1 177 ? 12.87837 -7.69449 7.90411 1.000 41.73369 177 GLU A CA 1
ATOM 2724 C C . GLU A 1 177 ? 13.06989 -9.20472 7.90511 1.000 40.12943 177 GLU A C 1
ATOM 2725 O O . GLU A 1 177 ? 12.74983 -9.85927 6.90563 1.000 36.18428 177 GLU A O 1
ATOM 2737 N N . TYR A 1 178 ? 13.60858 -9.76095 8.98563 1.000 34.48410 178 TYR A N 1
ATOM 2738 C CA . TYR A 1 178 ? 13.77098 -11.20410 9.11756 1.000 29.48177 178 TYR A CA 1
ATOM 2739 C C . TYR A 1 178 ? 12.40558 -11.88643 9.13817 1.000 23.84719 178 TYR A C 1
ATOM 2740 O O . TYR A 1 178 ? 11.42483 -11.33564 9.64080 1.000 22.19494 178 TYR A O 1
ATOM 2758 N N . CYS A 1 179 ? 12.33724 -13.09840 8.54930 1.000 21.13243 179 CYS A N 1
ATOM 2759 C CA . CYS A 1 179 ? 11.10887 -13.89094 8.53969 1.000 18.91799 179 CYS A CA 1
ATOM 2760 C C . CYS A 1 179 ? 11.19081 -15.00393 9.58072 1.000 17.97663 179 CYS A C 1
ATOM 2761 O O . CYS A 1 179 ? 11.59658 -16.12363 9.24536 1.000 17.36968 179 CYS A O 1
ATOM 2769 N N . PRO A 1 180 ? 10.80451 -14.75460 10.83682 1.000 20.76758 180 PRO A N 1
ATOM 2770 C CA . PRO A 1 180 ? 11.00757 -15.78202 11.87701 1.000 21.35638 180 PRO A CA 1
ATOM 2771 C C . PRO A 1 180 ? 10.24050 -17.06943 11.63604 1.000 20.73568 180 PRO A C 1
ATOM 2772 O O . PRO A 1 180 ? 10.65533 -18.12780 12.12473 1.000 21.50557 180 PRO A O 1
ATOM 2783 N N . PHE A 1 181 ? 9.12952 -17.01539 10.90395 1.000 19.57149 181 PHE A N 1
ATOM 2784 C CA . PHE A 1 181 ? 8.34593 -18.22178 10.66340 1.000 19.05460 181 PHE A CA 1
ATOM 2785 C C . PHE A 1 181 ? 9.10558 -19.21505 9.79151 1.000 17.56434 181 PHE A C 1
ATOM 2786 O O . PHE A 1 181 ? 8.93014 -20.42985 9.94019 1.000 17.63721 181 PHE A O 1
ATOM 2803 N N . ASP A 1 182 ? 9.97135 -18.72085 8.90458 1.000 16.45110 182 ASP A N 1
ATOM 2804 C CA . ASP A 1 182 ? 10.74710 -19.58225 8.00657 1.000 15.83476 182 ASP A CA 1
ATOM 2805 C C . ASP A 1 182 ? 11.99327 -18.76761 7.62081 1.000 15.61245 182 ASP A C 1
ATOM 2806 O O . ASP A 1 182 ? 11.98155 -18.03765 6.63366 1.000 15.23002 182 ASP A O 1
ATOM 2815 N N . ALA A 1 183 ? 13.04212 -18.89596 8.43848 1.000 16.63465 183 ALA A N 1
ATOM 2816 C CA . ALA A 1 183 ? 14.21937 -18.04842 8.26923 1.000 16.68949 183 ALA A CA 1
ATOM 2817 C C . ALA A 1 183 ? 14.80411 -18.16583 6.86946 1.000 15.67742 183 ALA A C 1
ATOM 2818 O O . ALA A 1 183 ? 15.36327 -17.19462 6.34800 1.000 15.85090 183 ALA A O 1
ATOM 2825 N N . ASN A 1 184 ? 14.69104 -19.34356 6.25235 1.000 15.20185 184 ASN A N 1
ATOM 2826 C CA . ASN A 1 184 ? 15.19182 -19.52827 4.89464 1.000 15.80820 184 ASN A CA 1
ATOM 2827 C C . ASN A 1 184 ? 14.54909 -18.54167 3.92815 1.000 16.07633 184 ASN A C 1
ATOM 2828 O O . ASN A 1 184 ? 15.20901 -18.04374 3.00719 1.000 16.38115 184 ASN A O 1
ATOM 2839 N N A SER A 1 185 ? 13.26288 -18.25305 4.11755 0.760 18.24199 185 SER A N 1
ATOM 2840 N N B SER A 1 185 ? 13.26056 -18.25603 4.11977 0.240 16.80825 185 SER A N 1
ATOM 2841 C CA A SER A 1 185 ? 12.56879 -17.34271 3.21642 0.760 16.33438 185 SER A CA 1
ATOM 2842 C CA B SER A 1 185 ? 12.55886 -17.33994 3.22927 0.240 15.47523 185 SER A CA 1
ATOM 2843 C C A SER A 1 185 ? 13.08599 -15.91613 3.32288 0.760 15.52478 185 SER A C 1
ATOM 2844 C C B SER A 1 185 ? 13.11400 -15.92639 3.30579 0.240 15.77222 185 SER A C 1
ATOM 2845 O O A SER A 1 185 ? 12.79235 -15.10233 2.44146 0.760 17.88523 185 SER A O 1
ATOM 2846 O O B SER A 1 185 ? 12.87192 -15.12803 2.39401 0.240 17.37431 185 SER A O 1
ATOM 2861 N N . THR A 1 186 ? 13.84868 -15.59628 4.37010 1.000 15.95356 186 THR A N 1
ATOM 2862 C CA . THR A 1 186 ? 14.46449 -14.27906 4.45583 1.000 16.49780 186 THR A CA 1
ATOM 2863 C C . THR A 1 186 ? 15.32067 -13.99153 3.22896 1.000 17.03002 186 THR A C 1
ATOM 2864 O O . THR A 1 186 ? 15.41122 -12.83867 2.79304 1.000 16.60316 186 THR A O 1
ATOM 2876 N N . ALA A 1 187 ? 15.94780 -15.02299 2.65430 1.000 15.84095 187 ALA A N 1
ATOM 2877 C CA . ALA A 1 187 ? 16.74879 -14.82470 1.45019 1.000 17.21031 187 ALA A CA 1
ATOM 2878 C C . ALA A 1 187 ? 15.91044 -14.24489 0.31881 1.000 17.78131 187 ALA A C 1
ATOM 2879 O O . ALA A 1 187 ? 16.36889 -13.36118 -0.41553 1.000 16.93911 187 ALA A O 1
ATOM 2886 N N . SER A 1 188 ? 14.68412 -14.74243 0.14967 1.000 17.55406 188 SER A N 1
ATOM 2887 C CA . SER A 1 188 ? 13.78028 -14.14288 -0.82507 1.000 18.71354 188 SER A CA 1
ATOM 2888 C C . SER A 1 188 ? 13.38422 -12.73388 -0.40519 1.000 18.35876 188 SER A C 1
ATOM 2889 O O . SER A 1 188 ? 13.28425 -11.83374 -1.24622 1.000 20.75123 188 SER A O 1
ATOM 2897 N N . ALA A 1 189 ? 13.17290 -12.52012 0.89482 1.000 17.56204 189 ALA A N 1
ATOM 2898 C CA . ALA A 1 189 ? 12.78672 -11.19800 1.37510 1.000 18.35288 189 ALA A CA 1
ATOM 2899 C C . ALA A 1 189 ? 13.87262 -10.16417 1.09742 1.000 19.23191 189 ALA A C 1
ATOM 2900 O O . ALA A 1 189 ? 13.57112 -9.02007 0.73554 1.000 18.74079 189 ALA A O 1
ATOM 2907 N N . LEU A 1 190 ? 15.14386 -10.54352 1.26480 1.000 18.52291 190 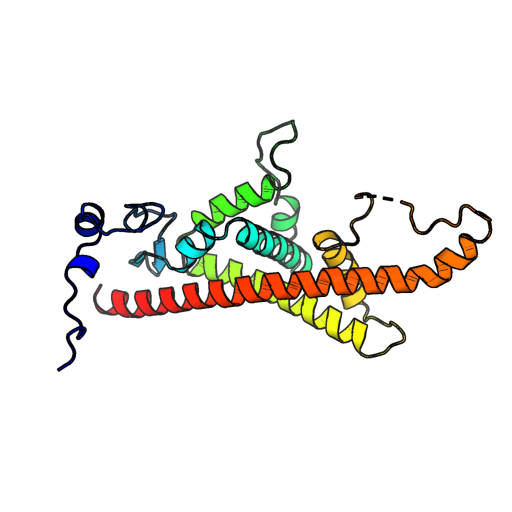LEU A N 1
ATOM 2908 C CA . LEU A 1 190 ? 16.22917 -9.59469 1.03176 1.000 19.11279 190 LEU A CA 1
ATOM 2909 C C . LEU A 1 190 ? 16.18066 -9.03417 -0.38241 1.000 19.00884 190 LEU A C 1
ATOM 2910 O O . LEU A 1 190 ? 16.43349 -7.84291 -0.59710 1.000 18.10488 190 LEU A O 1
ATOM 2926 N N . ASN A 1 191 ? 15.88345 -9.88431 -1.36527 1.000 19.41141 191 ASN A N 1
ATOM 2927 C CA . ASN A 1 191 ? 15.81199 -9.41649 -2.74362 1.000 19.09942 191 ASN A CA 1
ATOM 2928 C C . ASN A 1 191 ? 14.71696 -8.37118 -2.89504 1.000 19.34015 191 ASN A C 1
ATOM 2929 O O . ASN A 1 191 ? 14.93308 -7.30157 -3.47640 1.000 20.80334 191 ASN A O 1
ATOM 2940 N N . VAL A 1 192 ? 13.53315 -8.66142 -2.35506 1.000 19.88115 192 VAL A N 1
ATOM 2941 C CA . VAL A 1 192 ? 12.42410 -7.71881 -2.43641 1.000 19.75945 192 VAL A CA 1
ATOM 2942 C C . VAL A 1 192 ? 12.74553 -6.44286 -1.67020 1.000 20.10176 192 VAL A C 1
ATOM 2943 O O . VAL A 1 192 ? 12.37012 -5.34053 -2.08608 1.000 21.64226 192 VAL A O 1
ATOM 2956 N N . ASN A 1 193 ? 13.43341 -6.56881 -0.53544 1.000 19.55256 193 ASN A N 1
ATOM 2957 C CA . ASN A 1 193 ? 13.60673 -5.43266 0.36051 1.000 20.62166 193 ASN A CA 1
ATOM 2958 C C . ASN A 1 193 ? 14.76667 -4.53076 -0.03214 1.000 19.39708 193 ASN A C 1
ATOM 2959 O O . ASN A 1 193 ? 14.82679 -3.38861 0.43646 1.000 19.17120 193 ASN A O 1
ATOM 2970 N N . ALA A 1 194 ? 15.68754 -5.00968 -0.86947 1.000 19.01297 194 ALA A N 1
ATOM 2971 C CA . ALA A 1 194 ? 16.78506 -4.16053 -1.31809 1.000 18.28486 194 ALA A CA 1
ATOM 2972 C C . ALA A 1 194 ? 16.25713 -2.86913 -1.93293 1.000 17.05154 194 ALA A C 1
ATOM 2973 O O . ALA A 1 194 ? 16.74155 -1.77492 -1.62353 1.000 15.69934 194 ALA A O 1
ATOM 2980 N N . THR A 1 195 ? 15.24948 -2.97633 -2.80445 1.000 15.82580 195 THR A N 1
ATOM 2981 C CA . THR A 1 195 ? 14.66978 -1.77185 -3.38694 1.000 16.99347 195 THR A CA 1
ATOM 2982 C C . THR A 1 195 ? 13.91602 -0.95642 -2.34575 1.000 15.36976 195 THR A C 1
ATOM 2983 O O . THR A 1 195 ? 13.88075 0.27402 -2.43667 1.000 14.13698 195 THR A O 1
ATOM 2994 N N . LEU A 1 196 ? 13.29816 -1.61418 -1.36151 1.000 15.95447 196 LEU A N 1
ATOM 2995 C CA . LEU A 1 196 ? 12.61604 -0.86599 -0.31098 1.000 16.90809 196 LEU A CA 1
ATOM 2996 C C . LEU A 1 196 ? 13.61251 -0.07987 0.52837 1.000 16.16303 196 LEU A C 1
ATOM 2997 O O . LEU A 1 196 ? 13.32983 1.04998 0.94469 1.000 17.19854 196 LEU A O 1
ATOM 3013 N N . ASN A 1 197 ? 14.79124 -0.65465 0.77209 1.000 15.22762 197 ASN A N 1
ATOM 3014 C CA . ASN A 1 197 ? 15.79535 0.04139 1.56785 1.000 16.64284 197 ASN A CA 1
ATOM 3015 C C . ASN A 1 197 ? 16.35686 1.24121 0.82144 1.000 15.82666 197 ASN A C 1
ATOM 3016 O O . ASN A 1 197 ? 16.60655 2.29096 1.42435 1.000 15.08933 197 ASN A O 1
ATOM 3027 N N . ALA A 1 198 ? 16.57683 1.10111 -0.48733 1.000 14.36414 198 ALA A N 1
ATOM 3028 C CA . ALA A 1 198 ? 17.02841 2.23702 -1.28264 1.000 15.04456 198 ALA A CA 1
ATOM 3029 C C . ALA A 1 198 ? 15.96518 3.32687 -1.33835 1.000 14.97696 198 ALA A C 1
ATOM 3030 O O . ALA A 1 198 ? 16.28494 4.51805 -1.25899 1.000 14.06187 198 ALA A O 1
ATOM 3037 N N . LYS A 1 199 ? 14.69509 2.94225 -1.47621 1.000 14.43889 199 LYS A N 1
ATOM 3038 C CA . LYS A 1 199 ? 13.63164 3.94045 -1.51774 1.000 14.19432 199 LYS A CA 1
ATOM 3039 C C . LYS A 1 199 ? 13.45944 4.61584 -0.16312 1.000 14.54648 199 LYS A C 1
ATOM 3040 O O . LYS A 1 199 ? 13.24622 5.83141 -0.09305 1.000 14.99750 199 LYS A O 1
ATOM 3059 N N . LYS A 1 200 ? 13.55326 3.84793 0.92453 1.000 14.20499 200 LYS A N 1
ATOM 3060 C CA . LYS A 1 200 ? 13.51276 4.44778 2.25484 1.000 15.43869 200 LYS A CA 1
ATOM 3061 C C . LYS A 1 200 ? 14.64539 5.44923 2.42935 1.000 15.15158 200 LYS A C 1
ATOM 3062 O O . LYS A 1 200 ? 14.44659 6.54089 2.97336 1.000 15.85903 200 LYS A O 1
ATOM 3081 N N . THR A 1 201 ? 15.84205 5.09532 1.96455 1.000 15.33490 201 THR A N 1
ATOM 3082 C CA . THR A 1 201 ? 16.96810 6.01672 2.04204 1.000 15.26082 201 THR A CA 1
ATOM 3083 C C . THR A 1 201 ? 16.66136 7.32069 1.31718 1.000 15.17783 201 THR A C 1
ATOM 3084 O O . THR A 1 201 ? 16.92388 8.40898 1.84173 1.000 15.55799 201 THR A O 1
ATOM 3095 N N . ILE A 1 202 ? 16.08430 7.23657 0.11838 1.000 15.35414 202 ILE A N 1
ATOM 3096 C CA . ILE A 1 202 ? 15.82406 8.45297 -0.64233 1.000 16.30843 202 ILE A CA 1
ATOM 3097 C C . ILE A 1 202 ? 14.75147 9.29494 0.02560 1.000 17.86219 202 ILE A C 1
ATOM 3098 O O . ILE A 1 202 ? 14.75630 10.52583 -0.09590 1.000 19.05162 202 ILE A O 1
ATOM 3114 N N . GLU A 1 203 ? 13.81290 8.66382 0.72809 1.000 17.17528 203 GLU A N 1
ATOM 3115 C CA . GLU A 1 203 ? 12.80730 9.44113 1.44084 1.000 19.27065 203 GLU A CA 1
ATOM 3116 C C . GLU A 1 203 ? 13.40809 10.10032 2.67518 1.000 19.18971 203 GLU A C 1
ATOM 3117 O O . GLU A 1 203 ? 13.09981 11.25886 2.97782 1.000 21.12008 203 GLU A O 1
ATOM 3129 N N . LEU A 1 204 ? 14.28269 9.38825 3.38944 1.000 16.59306 204 LEU A N 1
ATOM 3130 C CA . LEU A 1 204 ? 15.01936 10.01891 4.47989 1.000 17.63533 204 LEU A CA 1
ATOM 3131 C C . LEU A 1 204 ? 15.85760 11.18187 3.96336 1.000 18.76736 204 LEU A C 1
ATOM 3132 O O . LEU A 1 204 ? 15.94469 12.23301 4.60906 1.000 18.81847 204 LEU A O 1
ATOM 3148 N N . ILE A 1 205 ? 16.47267 11.01415 2.79127 1.000 17.60516 205 ILE A N 1
ATOM 3149 C CA . ILE A 1 205 ? 17.25881 12.09125 2.20091 1.000 17.92325 205 ILE A CA 1
ATOM 3150 C C . ILE A 1 205 ? 16.35307 13.22711 1.74371 1.000 21.57877 205 ILE A C 1
ATOM 3151 O O . ILE A 1 205 ? 16.66714 14.40703 1.94473 1.000 21.12226 205 ILE A O 1
ATOM 3167 N N . THR A 1 206 ? 15.22027 12.89197 1.11593 1.000 22.04555 206 THR A N 1
ATOM 3168 C CA . THR A 1 206 ? 14.30210 13.92062 0.63676 1.000 24.48091 206 THR A CA 1
ATOM 3169 C C . THR A 1 206 ? 13.76578 14.76076 1.78726 1.000 24.55570 206 THR A C 1
ATOM 3170 O O . THR A 1 206 ? 13.68958 15.99064 1.68550 1.000 26.42131 206 THR A O 1
ATOM 3181 N N . CYS A 1 207 ? 13.37174 14.11473 2.88566 1.000 26.13048 207 CYS A N 1
ATOM 3182 C CA . CYS A 1 207 ? 12.84466 14.85564 4.02402 1.000 28.15789 207 CYS A CA 1
ATOM 3183 C C . CYS A 1 207 ? 13.94217 15.57480 4.79291 1.000 27.02621 207 CYS A C 1
ATOM 3184 O O . CYS A 1 207 ? 13.65335 16.53333 5.51736 1.000 28.74230 207 CYS A O 1
ATOM 3192 N N . GLY A 1 208 ? 15.19234 15.13927 4.65729 1.000 23.16073 208 GLY A N 1
ATOM 3193 C CA . GLY A 1 208 ? 16.28504 15.93543 5.18214 1.000 21.64101 208 GLY A CA 1
ATOM 3194 C C . GLY A 1 208 ? 16.53589 17.16061 4.32791 1.000 19.40870 208 GLY A C 1
ATOM 3195 O O . GLY A 1 208 ? 16.78276 18.25383 4.84633 1.000 19.52934 208 GLY A O 1
ATOM 3199 N N . LEU A 1 209 ? 16.44819 16.99853 3.00539 1.000 19.04659 209 LEU A N 1
ATOM 3200 C CA . LEU A 1 209 ? 16.66214 18.11899 2.09838 1.000 17.22719 209 LEU A CA 1
ATOM 3201 C C . LEU A 1 209 ? 15.65595 19.23578 2.34912 1.000 17.67280 209 LEU A C 1
ATOM 3202 O O . LEU A 1 209 ? 16.02558 20.41519 2.38305 1.000 15.42834 209 LEU A O 1
ATOM 3218 N N . ILE A 1 210 ? 14.37926 18.88665 2.53079 1.000 18.41437 210 ILE A N 1
ATOM 3219 C CA . ILE A 1 210 ? 13.35117 19.90921 2.72000 1.000 18.12114 210 ILE A CA 1
ATOM 3220 C C . ILE A 1 210 ? 13.62254 20.70487 3.99230 1.000 17.69411 210 ILE A C 1
ATOM 3221 O O . ILE A 1 210 ? 13.55319 21.93994 3.99866 1.000 16.05157 210 ILE A O 1
ATOM 3237 N N . ARG A 1 211 ? 13.93762 20.01190 5.08922 1.000 18.90430 211 ARG A N 1
ATOM 3238 C CA . ARG A 1 211 ? 14.29108 20.71405 6.31836 1.000 18.30317 211 ARG A CA 1
ATOM 3239 C C . ARG A 1 211 ? 15.48130 21.63447 6.08317 1.000 17.04404 211 ARG A C 1
ATOM 3240 O O . ARG A 1 211 ? 15.46990 22.80393 6.48216 1.000 16.61382 211 ARG A O 1
ATOM 3261 N N . ALA A 1 212 ? 16.52269 21.11912 5.42815 1.000 14.70111 212 ALA A N 1
ATOM 3262 C CA . ALA A 1 212 ? 17.70246 21.93512 5.17335 1.000 14.42198 212 ALA A CA 1
ATOM 3263 C C . ALA A 1 212 ? 17.39352 23.09387 4.23466 1.000 13.11109 212 ALA A C 1
ATOM 3264 O O . ALA A 1 212 ? 17.97768 24.17520 4.37177 1.000 12.50229 212 ALA A O 1
ATOM 3271 N N . LEU A 1 213 ? 16.48079 22.89987 3.28312 1.000 11.99374 213 LEU A N 1
ATOM 3272 C CA . LEU A 1 213 ? 16.18231 23.97645 2.34484 1.000 12.74007 213 LEU A CA 1
ATOM 3273 C C . LEU A 1 213 ? 15.40874 25.09885 3.02134 1.000 12.44470 213 LEU A C 1
ATOM 3274 O O . LEU A 1 213 ? 15.65807 26.28010 2.75306 1.000 11.54604 213 LEU A O 1
ATOM 3290 N N . ILE A 1 214 ? 14.46182 24.75105 3.89582 1.000 12.38521 214 ILE A N 1
ATOM 3291 C CA . ILE A 1 214 ? 13.72701 25.77472 4.63263 1.000 13.51093 214 ILE A CA 1
ATOM 3292 C C . ILE A 1 214 ? 14.67840 26.56496 5.51783 1.000 12.42791 214 ILE A C 1
ATOM 3293 O O . ILE A 1 214 ? 14.58735 27.79580 5.61440 1.000 11.40770 214 ILE A O 1
ATOM 3309 N N . ALA A 1 215 ? 15.60116 25.86774 6.18430 1.000 12.41380 215 ALA A N 1
ATOM 3310 C CA . ALA A 1 215 ? 16.60953 26.54298 6.99239 1.000 12.64673 215 ALA A CA 1
ATOM 3311 C C . ALA A 1 215 ? 17.46310 27.46579 6.13405 1.000 11.03787 215 ALA A C 1
ATOM 3312 O O . ALA A 1 215 ? 17.66618 28.63878 6.46955 1.000 11.15988 215 ALA A O 1
ATOM 3319 N N . TYR A 1 216 ? 17.96809 26.94614 5.01345 1.000 11.03228 216 TYR A N 1
ATOM 3320 C CA . TYR A 1 216 ? 18.85017 27.73054 4.15669 1.000 11.45509 216 TYR A CA 1
ATOM 3321 C C . TYR A 1 216 ? 18.12186 28.93303 3.57032 1.000 11.31383 216 TYR A C 1
ATOM 3322 O O . TYR A 1 216 ? 18.64947 30.05165 3.56667 1.000 11.19079 216 TYR A O 1
ATOM 3340 N N . ALA A 1 217 ? 16.90825 28.72037 3.05699 1.000 10.90727 217 ALA A N 1
ATOM 3341 C CA . ALA A 1 217 ? 16.13358 29.82506 2.50231 1.000 10.01198 217 ALA A CA 1
ATOM 3342 C C . ALA A 1 217 ? 16.02329 30.97658 3.49538 1.000 11.08329 217 ALA A C 1
ATOM 3343 O O . ALA A 1 217 ? 16.20086 32.14677 3.13546 1.000 10.36689 217 ALA A O 1
ATOM 3350 N N . ASN A 1 218 ? 15.71579 30.66233 4.75527 1.000 11.21598 218 ASN A N 1
ATOM 3351 C CA . ASN A 1 218 ? 15.58623 31.71421 5.75781 1.000 10.73557 218 ASN A CA 1
ATOM 3352 C C . ASN A 1 218 ? 16.94574 32.29310 6.13402 1.000 11.41862 218 ASN A C 1
ATOM 3353 O O . ASN A 1 218 ? 17.08106 33.51111 6.30061 1.000 12.44169 218 ASN A O 1
ATOM 3364 N N . LEU A 1 219 ? 17.96729 31.44288 6.26846 1.000 11.43954 219 LEU A N 1
ATOM 3365 C CA . LEU A 1 219 ? 19.28067 31.93907 6.67531 1.000 10.74124 219 LEU A CA 1
ATOM 3366 C C . LEU A 1 219 ? 19.88627 32.86062 5.61903 1.000 10.96352 219 LEU A C 1
ATOM 3367 O O . LEU A 1 219 ? 20.45676 33.90670 5.95295 1.000 10.23385 219 LEU A O 1
ATOM 3383 N N . VAL A 1 220 ? 19.77916 32.49555 4.34148 1.000 10.34733 220 VAL A N 1
ATOM 3384 C CA . VAL A 1 220 ? 20.40337 33.31694 3.30944 1.000 10.70075 220 VAL A CA 1
ATOM 3385 C C . VAL A 1 220 ? 19.59642 34.58372 3.06613 1.000 10.22842 220 VAL A C 1
ATOM 3386 O O . VAL A 1 220 ? 20.15870 35.61579 2.68372 1.000 10.26891 220 VAL A O 1
ATOM 3399 N N . THR A 1 221 ? 18.28255 34.54635 3.28978 1.000 10.67283 221 THR A N 1
ATOM 3400 C CA . THR A 1 221 ? 17.51362 35.78362 3.22119 1.000 10.92007 221 THR A CA 1
ATOM 3401 C C . THR A 1 221 ? 17.91835 36.73096 4.34433 1.000 10.76692 221 THR A C 1
ATOM 3402 O O . THR A 1 221 ? 18.02568 37.94428 4.13181 1.000 10.00546 221 THR A O 1
ATOM 3413 N N . ALA A 1 222 ? 18.15029 36.19438 5.54566 1.000 11.35831 222 ALA A N 1
ATOM 3414 C CA . ALA A 1 222 ? 18.63420 37.02340 6.64462 1.000 12.01177 222 ALA A CA 1
ATOM 3415 C C . ALA A 1 222 ? 20.00266 37.60859 6.32062 1.000 10.98736 222 ALA A C 1
ATOM 3416 O O . ALA A 1 222 ? 20.27902 38.77573 6.62180 1.000 10.74241 222 ALA A O 1
ATOM 3423 N N . PHE A 1 223 ? 20.86915 36.80964 5.69765 1.000 10.85409 223 PHE A N 1
ATOM 3424 C CA . PHE A 1 223 ? 22.18181 37.29245 5.27786 1.000 10.78178 223 PHE A CA 1
ATOM 3425 C C . PHE A 1 223 ? 22.04705 38.36070 4.19955 1.000 10.66931 223 PHE A C 1
ATOM 3426 O O . PHE A 1 223 ? 22.73020 39.39154 4.24688 1.000 11.30188 223 PHE A O 1
ATOM 3443 N N . SER A 1 224 ? 21.15642 38.13793 3.22895 1.000 10.45579 224 SER A N 1
ATOM 3444 C CA . SER A 1 224 ? 20.92127 39.13321 2.18708 1.000 10.53104 224 SER A CA 1
ATOM 3445 C C . SER A 1 224 ? 20.39819 40.43473 2.77806 1.000 11.05837 224 SER A C 1
ATOM 3446 O O . SER A 1 224 ? 20.81999 41.52501 2.37282 1.000 10.58168 224 SER A O 1
ATOM 3454 N N . ALA A 1 225 ? 19.47219 40.33866 3.73460 1.000 10.56982 225 ALA A N 1
ATOM 3455 C CA . ALA A 1 225 ? 19.00546 41.52698 4.43915 1.000 11.28682 225 ALA A CA 1
ATOM 3456 C C . ALA A 1 225 ? 20.14875 42.22006 5.16971 1.000 11.33814 225 ALA A C 1
ATOM 3457 O O . ALA A 1 225 ? 20.23677 43.45442 5.16885 1.000 11.39452 225 ALA A O 1
ATOM 3464 N N . ASP A 1 226 ? 21.02567 41.44360 5.81549 1.000 11.08194 226 ASP A N 1
ATOM 3465 C CA . ASP A 1 226 ? 22.19292 42.03250 6.46485 1.000 11.29090 226 ASP A CA 1
ATOM 3466 C C . ASP A 1 226 ? 23.05360 42.79485 5.46384 1.000 11.99717 226 ASP A C 1
ATOM 3467 O O . ASP A 1 226 ? 23.63898 43.83212 5.79649 1.000 12.25715 226 ASP A O 1
ATOM 3476 N N . LYS A 1 227 ? 23.17064 42.27484 4.23946 1.000 11.06953 227 LYS A N 1
ATOM 3477 C CA . LYS A 1 227 ? 23.99184 42.93847 3.23297 1.000 11.46012 227 LYS A CA 1
ATOM 3478 C C . LYS A 1 227 ? 23.36395 44.25017 2.78702 1.000 11.56580 227 LYS A C 1
ATOM 3479 O O . LYS A 1 227 ? 24.07743 45.21883 2.50258 1.000 12.73225 227 LYS A O 1
ATOM 3498 N N . THR A 1 228 ? 22.03343 44.30455 2.71084 1.000 11.75071 228 THR A N 1
ATOM 3499 C CA . THR A 1 228 ? 21.38181 45.57916 2.43232 1.000 11.53727 228 THR A CA 1
ATOM 3500 C C . THR A 1 228 ? 21.71056 46.59826 3.51443 1.000 12.13400 228 THR A C 1
ATOM 3501 O O . THR A 1 228 ? 22.00490 47.76118 3.21412 1.000 12.51351 228 THR A O 1
ATOM 3512 N N . ALA A 1 229 ? 21.67702 46.17356 4.78085 1.000 12.58405 229 ALA A N 1
ATOM 3513 C CA . ALA A 1 229 ? 22.02942 47.07250 5.87416 1.000 12.77537 229 ALA A CA 1
ATOM 3514 C C . ALA A 1 229 ? 23.46403 47.56430 5.73759 1.000 13.70291 229 ALA A C 1
ATOM 3515 O O . ALA A 1 229 ? 23.75367 48.73642 6.00283 1.000 14.67176 229 ALA A O 1
ATOM 3522 N N . LEU A 1 230 ? 24.37744 46.68541 5.32094 1.000 13.26514 230 LEU A N 1
ATOM 3523 C CA . LEU A 1 230 ? 25.75524 47.10664 5.08979 1.000 14.45049 230 LEU A CA 1
ATOM 3524 C C . LEU A 1 230 ? 25.82855 48.11978 3.95519 1.000 15.07828 230 LEU A C 1
ATOM 3525 O O . LEU A 1 230 ? 26.51179 49.14491 4.06037 1.000 17.67083 230 LEU A O 1
ATOM 3541 N N . LEU A 1 231 ? 25.13174 47.84084 2.85303 1.000 14.07014 231 LEU A N 1
ATOM 3542 C CA . LEU A 1 231 ? 25.11422 48.77919 1.73712 1.000 14.22506 231 LEU A CA 1
ATOM 3543 C C . LEU A 1 231 ? 24.63386 50.15359 2.18634 1.000 15.87933 231 LEU A C 1
ATOM 3544 O O . LEU A 1 231 ? 25.17990 51.18010 1.76390 1.000 17.91656 231 LEU A O 1
ATOM 3560 N N . HIS A 1 232 ? 23.62221 50.19307 3.05601 1.000 15.19346 232 HIS A N 1
ATOM 3561 C CA . HIS A 1 232 ? 23.12328 51.46799 3.56009 1.000 17.08006 232 HIS A CA 1
ATOM 3562 C C . HIS A 1 232 ? 24.13578 52.13589 4.47795 1.000 19.82075 232 HIS A C 1
ATOM 3563 O O . HIS A 1 232 ? 24.39137 53.34042 4.36466 1.000 20.35797 232 HIS A O 1
ATOM 3577 N N . GLU A 1 233 ? 24.69490 51.37513 5.42194 1.000 20.40904 233 GLU A N 1
ATOM 3578 C CA . GLU A 1 233 ? 25.60484 51.96671 6.39599 1.000 24.16111 233 GLU A CA 1
ATOM 3579 C C . GLU A 1 233 ? 26.87218 52.47358 5.72310 1.000 28.36636 233 GLU A C 1
ATOM 3580 O O . GLU A 1 233 ? 27.37125 53.55335 6.06043 1.000 34.06247 233 GLU A O 1
ATOM 3592 N N . ILE A 1 234 ? 27.40351 51.71237 4.76459 1.000 27.42617 234 ILE A N 1
ATOM 3593 C CA . ILE A 1 234 ? 28.66722 52.09073 4.14255 1.000 29.85722 234 ILE A CA 1
ATOM 3594 C C . ILE A 1 234 ? 28.56283 53.46405 3.49662 1.000 32.94706 234 ILE A C 1
ATOM 3595 O O . ILE A 1 234 ? 29.54427 54.21576 3.45825 1.000 37.82360 234 ILE A O 1
ATOM 3611 N N . LEU A 1 235 ? 27.38451 53.81666 2.97600 1.000 31.29098 235 LEU A N 1
ATOM 3612 C CA . LEU A 1 235 ? 27.25046 55.08048 2.25913 1.000 31.80928 235 LEU A CA 1
ATOM 3613 C C . LEU A 1 235 ? 27.50144 56.28019 3.16444 1.000 35.93367 235 LEU A C 1
ATOM 3614 O O . LEU A 1 235 ? 27.88800 57.34971 2.67872 1.000 37.40199 235 LEU A O 1
ATOM 3630 N N . LEU A 1 236 ? 27.27871 56.13666 4.46923 1.000 37.31813 236 LEU A N 1
ATOM 3631 C CA . LEU A 1 236 ? 27.55219 57.21988 5.40668 1.000 44.84461 236 LEU A CA 1
ATOM 3632 C C . LEU A 1 236 ? 28.91921 57.09657 6.06907 1.000 47.60199 236 LEU A C 1
ATOM 3633 O O . LEU A 1 236 ? 29.56991 58.11477 6.32266 1.000 51.03689 236 LEU A O 1
ATOM 3649 N N . THR A 1 237 ? 29.37206 55.87994 6.35977 1.000 40.08001 237 THR A N 1
ATOM 3650 C CA . THR A 1 237 ? 30.67094 55.68593 6.99866 1.000 38.22798 237 THR A CA 1
ATOM 3651 C C . THR A 1 237 ? 31.79019 56.22384 6.11341 1.000 37.50874 237 THR A C 1
ATOM 3652 O O . THR A 1 237 ? 32.81361 56.69420 6.60925 1.000 44.63884 237 THR A O 1
#

Nearest PDB structures (foldseek):
  8bbt-assembly1_A-2  TM=1.004E+00  e=6.600E-34  Tipula oleracea nudivirus
  8bc5-assembly1_A-2  TM=1.000E+00  e=2.921E-28  Tipula oleracea nudivirus
  8bck-assembly1_A-2  TM=9.954E-01  e=2.921E-28  Tipula oleracea nudivirus
  8bcl-assembly1_A-2  TM=9.757E-01  e=6.277E-16  Tipula oleracea nudivirus

Organism: NCBI:txid1546257

B-factor: mean 19.91, std 9.23, range [8.98, 90.18]

Radius of gyration: 23.28 Å; Cα contacts (8 Å, |Δi|>4): 189; chains: 1; bounding box: 49×78×46 Å

Secondary structure (DSSP, 8-state):
--S-SS--HHHH-HHHHTTSSS---SSTTGGG--SGGGEEEETTEEEE-HHHHHHHHTHHHHHHHHHHHHHHHHHTT-HHHHHTTT-----SS--STTHHHHHHHHHHHT--BHHHHHHHHHHHHHHHHHHHHHHHHHHTSSS----HHHHHHHHHHHHHHSPPTT---SS-TT-GGGHHHHHHHHHHHHHHHHHHHHHHHHHHHHHHHHHHHHHHHHHHHHHHHHHHH-

Sequence (230 aa):
LCNDYGYEPNVDYPNASHAGLYDRSKQPYVDTAIGPKTTIQFDHVFIKSDFKTWLAHNQDEAILLIRLYELGLLLQGRSDSFLEFYNNTTYITRTDSKQPFLNKYGKLVDTTSVTCLDIFLSVVLFALNQIDSLICDFKNTPWINLSKEHKKIYELVRGIFGICYGERFEYCPFDANSSTASALNVNATLNAKKTIELITCGLIRALIAYANLVTAFSADKTALLHEILLT

Foldseek 3Di:
DDPVDPDDVCVVPVLVVLVDDPDPDPDRPPQPDDDLLQWADEPNHIDRFLLSVLCVVCVVLQLLLVVLLLVLCVVVVVPVCNVCQQPDLPDPDDDDPSSSSVVVSVVVSNHHYPVVVVVSLVSSVVSLVLLVVLLCQQPVDPPGDGDPVSVVVLVVLCCPQHPNPPVDVLQDVVDRVCSVVSCVVCVVVRSVVSNVSSVVSSVSNVVSSVSSVVSVVVSVVVNVVVVVPD

Solvent-accessible surface area: 15611 Å² total; per-residue (Å²): 220,112,129,124,161,76,146,76,57,105,110,93,144,46,74,71,27,26,79,43,174,202,53,210,55,195,126,62,112,82,57,45,53,124,24,80,113,33,5,0,20,104,108,150,20,93,19,99,1,77,0,2,53,35,1,68,142,49,74,120,54,0,17,30,0,5,60,0,41,19,9,0,8,67,35,80,56,144,73,86,46,73,120,79,12,111,76,142,37,126,121,175,95,220,73,74,94,74,32,26,14,46,50,75,22,24,138,17,15,59,35,27,25,12,89,64,0,57,94,16,10,68,14,0,74,66,0,2,84,53,0,68,50,0,15,77,20,12,103,98,62,135,207,53,99,16,36,159,128,25,116,112,5,27,86,56,0,61,46,38,34,1,67,42,201,76,180,127,211,74,108,38,106,202,67,50,126,42,19,72,80,19,98,119,99,29,60,66,99,79,21,96,109,2,0,80,63,0,37,79,10,10,85,116,0,74,89,4,26,56,80,0,42,92,16,4,60,49,4,67,69,42,8,128,134,60,59,164,168,108

InterPro domains:
  IPR059802 Nudivirus polyhedrin [PF24177] (1-241)